Protein AF-A0A7S1LGF4-F1 (afdb_monomer_lite)

Secondary structure (DSSP, 8-state):
----------------------------HHHHHHHHHHTT--BHHHHHHHHHHHS--HHHHHHHHHHTTSTTTT-BSS-GGGG-TT------TTS-GGG----------------S-PPEEETTTTEEE---HHHHHHHHHHHHHHHHHHTTS-EE---TTTTTHHHHTT--TTSPPSEE-HHHHHHHHHHHHHTTS---SSSSTTS---HHHHHTSSEEEES-TTT--TTPEEEETTTT-EEEEEEETTEEEE-SSSSPEEEETTSS-EEEEEE---

Structure (mmCIF, N/CA/C/O backbone):
data_AF-A0A7S1LGF4-F1
#
_entry.id   AF-A0A7S1LGF4-F1
#
loop_
_atom_site.group_PDB
_atom_site.id
_atom_site.type_symbol
_atom_site.label_atom_id
_atom_site.label_alt_id
_atom_site.label_comp_id
_atom_site.label_asym_id
_atom_site.label_entity_id
_atom_site.label_seq_id
_atom_site.pdbx_PDB_ins_code
_atom_site.Cartn_x
_atom_site.Cartn_y
_atom_site.Cartn_z
_atom_site.occupancy
_atom_site.B_iso_or_equiv
_atom_site.auth_seq_id
_atom_site.auth_comp_id
_atom_site.auth_asym_id
_atom_site.auth_atom_id
_atom_site.pdbx_PDB_model_num
ATOM 1 N N . MET A 1 1 ? 39.450 -37.416 42.857 1.00 42.00 1 MET A N 1
ATOM 2 C CA . MET A 1 1 ? 38.914 -36.689 41.687 1.00 42.00 1 MET A CA 1
ATOM 3 C C . MET A 1 1 ? 37.408 -36.912 41.661 1.00 42.00 1 MET A C 1
ATOM 5 O O . MET A 1 1 ? 36.982 -38.020 41.374 1.00 42.00 1 MET A O 1
ATOM 9 N N . ARG A 1 2 ? 36.611 -35.934 42.107 1.00 37.88 2 ARG A N 1
ATOM 10 C CA . ARG A 1 2 ? 35.139 -36.010 42.102 1.00 37.88 2 ARG A CA 1
ATOM 11 C C . ARG A 1 2 ? 34.631 -35.082 41.002 1.00 37.88 2 ARG A C 1
ATOM 13 O O . ARG A 1 2 ? 34.958 -33.901 41.015 1.00 37.88 2 ARG A O 1
ATOM 20 N N . ALA A 1 3 ? 33.905 -35.648 40.044 1.00 38.62 3 ALA A N 1
ATOM 21 C CA . ALA A 1 3 ? 33.302 -34.929 38.933 1.00 38.62 3 ALA A CA 1
ATOM 22 C C . ALA A 1 3 ? 32.133 -34.071 39.436 1.00 38.62 3 ALA A C 1
ATOM 24 O O . ALA A 1 3 ? 31.231 -34.576 40.103 1.00 38.62 3 ALA A O 1
ATOM 25 N N . VAL A 1 4 ? 32.161 -32.779 39.118 1.00 41.72 4 VAL A N 1
ATOM 26 C CA . VAL A 1 4 ? 31.045 -31.853 39.325 1.00 41.72 4 VAL A CA 1
ATOM 27 C C . VAL A 1 4 ? 30.247 -31.842 38.022 1.00 41.72 4 VAL A C 1
ATOM 29 O O . VAL A 1 4 ? 30.741 -31.362 37.006 1.00 41.72 4 VAL A O 1
ATOM 32 N N . SER A 1 5 ? 29.046 -32.425 38.028 1.00 46.12 5 SER A N 1
ATOM 33 C CA . SER A 1 5 ? 28.098 -32.292 36.915 1.00 46.12 5 SER A CA 1
ATOM 34 C C . SER A 1 5 ? 27.413 -30.934 37.000 1.00 46.12 5 SER A C 1
ATOM 36 O O . SER A 1 5 ? 26.725 -30.640 37.977 1.00 46.12 5 SER A O 1
ATOM 38 N N . ALA A 1 6 ? 27.610 -30.114 35.972 1.00 43.69 6 ALA A N 1
ATOM 39 C CA . ALA A 1 6 ? 26.873 -28.881 35.760 1.00 43.69 6 ALA A CA 1
ATOM 40 C C . ALA A 1 6 ? 25.451 -29.218 35.287 1.00 43.69 6 ALA A C 1
ATOM 42 O O . ALA A 1 6 ? 25.259 -29.775 34.208 1.00 43.69 6 ALA A O 1
ATOM 43 N N . VAL A 1 7 ? 24.454 -28.885 36.105 1.00 38.56 7 VAL A N 1
ATOM 44 C CA . VAL A 1 7 ? 23.043 -28.914 35.711 1.00 38.56 7 VAL A CA 1
ATOM 45 C C . VAL A 1 7 ? 22.748 -27.602 34.988 1.00 38.56 7 VAL A C 1
ATOM 47 O O . VAL A 1 7 ? 22.691 -26.542 35.609 1.00 38.56 7 VAL A O 1
ATOM 50 N N . ALA A 1 8 ? 22.602 -27.665 33.666 1.00 41.03 8 ALA A N 1
ATOM 51 C CA . ALA A 1 8 ? 22.104 -26.557 32.863 1.00 41.03 8 ALA A CA 1
ATOM 52 C C . ALA A 1 8 ? 20.588 -26.426 33.079 1.00 41.03 8 ALA A C 1
ATOM 54 O O . ALA A 1 8 ? 19.816 -27.307 32.706 1.00 41.03 8 ALA A O 1
ATOM 55 N N . VAL A 1 9 ? 20.163 -25.328 33.703 1.00 37.84 9 VAL A N 1
ATOM 56 C CA . VAL A 1 9 ? 18.748 -24.965 33.835 1.00 37.84 9 VAL A CA 1
ATOM 57 C C . VAL A 1 9 ? 18.301 -24.348 32.511 1.00 37.84 9 VAL A C 1
ATOM 59 O O . VAL A 1 9 ? 18.555 -23.176 32.243 1.00 37.84 9 VAL A O 1
ATOM 62 N N . ALA A 1 10 ? 17.662 -25.148 31.660 1.00 34.66 10 ALA A N 1
ATOM 63 C CA . ALA A 1 10 ? 16.948 -24.648 30.494 1.00 34.66 10 ALA A CA 1
ATOM 64 C C . ALA A 1 10 ? 15.623 -24.025 30.959 1.00 34.66 10 ALA A C 1
ATOM 66 O O . ALA A 1 10 ? 14.703 -24.729 31.374 1.00 34.66 10 ALA A O 1
ATOM 67 N N . VAL A 1 11 ? 15.527 -22.695 30.906 1.00 34.56 11 VAL A N 1
ATOM 68 C CA . VAL A 1 11 ? 14.260 -21.979 31.085 1.00 34.56 11 VAL A CA 1
ATOM 69 C C . VAL A 1 11 ? 13.472 -22.113 29.784 1.00 34.56 11 VAL A C 1
ATOM 71 O O . VAL A 1 11 ? 13.623 -21.316 28.861 1.00 34.56 11 VAL A O 1
ATOM 74 N N . ALA A 1 12 ? 12.656 -23.159 29.689 1.00 35.56 12 ALA A N 1
ATOM 75 C CA . ALA A 1 12 ? 11.641 -23.269 28.654 1.00 35.56 12 ALA A CA 1
ATOM 76 C C . ALA A 1 12 ? 10.479 -22.335 29.020 1.00 35.56 12 ALA A C 1
ATOM 78 O O . ALA A 1 12 ? 9.659 -22.652 29.881 1.00 35.56 12 ALA A O 1
ATOM 79 N N . VAL A 1 13 ? 10.415 -21.165 28.381 1.00 34.91 13 VAL A N 1
ATOM 80 C CA . VAL A 1 13 ? 9.214 -20.323 28.404 1.00 34.91 13 VAL A CA 1
ATOM 81 C C . VAL A 1 13 ? 8.186 -20.983 27.484 1.00 34.91 13 VAL A C 1
ATOM 83 O O . VAL A 1 13 ? 8.131 -20.710 26.289 1.00 34.91 13 VAL A O 1
ATOM 86 N N . LEU A 1 14 ? 7.398 -21.907 28.037 1.00 31.88 14 LEU A N 1
ATOM 87 C CA . LEU A 1 14 ? 6.167 -22.370 27.403 1.00 31.88 14 LEU A CA 1
ATOM 88 C C . LEU A 1 14 ? 5.132 -21.246 27.510 1.00 31.88 14 LEU A C 1
ATOM 90 O O . LEU A 1 14 ? 4.493 -21.076 28.548 1.00 31.88 14 LEU A O 1
ATOM 94 N N . VAL A 1 15 ? 4.956 -20.477 26.436 1.00 39.81 15 VAL A N 1
ATOM 95 C CA . VAL A 1 15 ? 3.737 -19.682 26.261 1.00 39.81 15 VAL A CA 1
ATOM 96 C C . 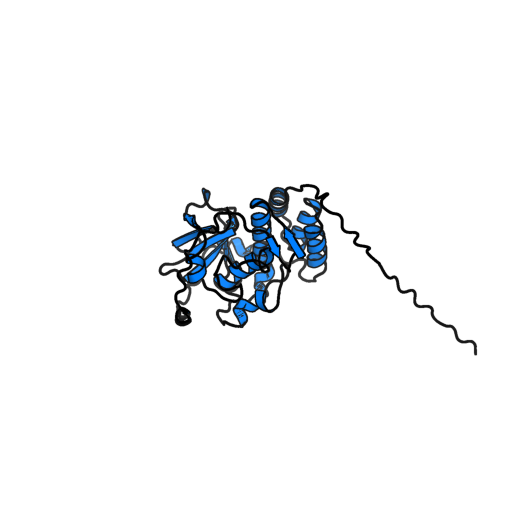VAL A 1 15 ? 2.660 -20.642 25.769 1.00 39.81 15 VAL A C 1
ATOM 98 O O . VAL A 1 15 ? 2.631 -21.031 24.604 1.00 39.81 15 VAL A O 1
ATOM 101 N N . ALA A 1 16 ? 1.807 -21.088 26.687 1.00 33.34 16 ALA A N 1
ATOM 102 C CA . ALA A 1 16 ? 0.607 -21.831 26.346 1.00 33.34 16 ALA A CA 1
ATOM 103 C C . ALA A 1 16 ? -0.398 -20.868 25.692 1.00 33.34 16 ALA A C 1
ATOM 105 O O . ALA A 1 16 ? -1.097 -20.131 26.384 1.00 33.34 16 ALA A O 1
ATOM 106 N N . PHE A 1 17 ? -0.467 -20.865 24.360 1.00 35.53 17 PHE A N 1
ATOM 107 C CA . PHE A 1 17 ? -1.545 -20.204 23.626 1.00 35.53 17 PHE A CA 1
ATOM 108 C C . PHE A 1 17 ? -2.772 -21.115 23.629 1.00 35.53 17 PHE A C 1
ATOM 110 O O . PHE A 1 17 ? -2.971 -21.949 22.748 1.00 35.53 17 PHE A O 1
ATOM 117 N N . ALA A 1 18 ? -3.585 -20.981 24.674 1.00 37.19 18 ALA A N 1
ATOM 118 C CA . ALA A 1 18 ? -4.962 -21.437 24.628 1.00 37.19 18 ALA A CA 1
ATOM 119 C C . ALA A 1 18 ? -5.729 -20.513 23.672 1.00 37.19 18 ALA A C 1
ATOM 121 O O . ALA A 1 18 ? -5.716 -19.295 23.851 1.00 37.19 18 ALA A O 1
ATOM 122 N N . GLY A 1 19 ? -6.370 -21.095 22.657 1.00 39.72 19 GLY A N 1
ATOM 123 C CA . GLY A 1 19 ? -7.231 -20.377 21.724 1.00 39.72 19 GLY A CA 1
ATOM 124 C C . GLY A 1 19 ? -8.325 -19.617 22.468 1.00 39.72 19 GLY A C 1
ATOM 125 O O . GLY A 1 19 ? -9.278 -20.213 22.966 1.00 39.72 19 GLY A O 1
ATOM 126 N N . ALA A 1 20 ? -8.174 -18.298 22.543 1.00 38.31 20 ALA A N 1
ATOM 127 C CA . ALA A 1 20 ? -9.221 -17.390 22.965 1.00 38.31 20 ALA A CA 1
ATOM 128 C C . ALA A 1 20 ? -9.941 -16.908 21.705 1.00 38.31 20 ALA A C 1
ATOM 130 O O . ALA A 1 20 ? -9.467 -16.025 20.995 1.00 38.31 20 ALA A O 1
ATOM 131 N N . ALA A 1 21 ? -11.085 -17.523 21.419 1.00 39.12 21 ALA A N 1
ATOM 132 C CA . ALA A 1 21 ? -12.065 -16.924 20.535 1.00 39.12 21 ALA A CA 1
ATOM 133 C C . ALA A 1 21 ? -12.550 -15.603 21.162 1.00 39.12 21 ALA A C 1
ATOM 135 O O . ALA A 1 21 ? -13.111 -15.599 22.256 1.00 39.12 21 ALA A O 1
ATOM 136 N N . ASP A 1 22 ? -12.273 -14.503 20.463 1.00 43.03 22 ASP A N 1
ATOM 137 C CA . ASP A 1 22 ? -13.054 -13.263 20.401 1.00 43.03 22 ASP A CA 1
ATOM 138 C C . ASP A 1 22 ? -13.613 -12.679 21.709 1.00 43.03 22 ASP A C 1
ATOM 140 O O . ASP A 1 22 ? -14.807 -12.440 21.873 1.00 43.03 22 ASP A O 1
ATOM 144 N N . ALA A 1 23 ? -12.704 -12.289 22.597 1.00 41.34 23 ALA A N 1
ATOM 145 C CA . ALA A 1 23 ? -12.874 -11.036 23.327 1.00 41.34 23 ALA A CA 1
ATOM 146 C C . ALA A 1 23 ? -11.878 -10.018 22.761 1.00 41.34 23 ALA A C 1
ATOM 148 O O . ALA A 1 23 ? -11.010 -9.509 23.472 1.00 41.34 23 ALA A O 1
ATOM 149 N N . THR A 1 24 ? -11.953 -9.762 21.450 1.00 51.16 24 THR A N 1
ATOM 150 C CA . THR A 1 24 ? -11.295 -8.593 20.879 1.00 51.16 24 THR A CA 1
ATOM 151 C C . THR A 1 24 ? -11.932 -7.381 21.546 1.00 51.16 24 THR A C 1
ATOM 153 O O . THR A 1 24 ? -13.076 -7.017 21.281 1.00 51.16 24 THR A O 1
ATOM 156 N N . ALA A 1 25 ? -11.206 -6.761 22.478 1.00 47.91 25 ALA A N 1
ATOM 157 C CA . ALA A 1 25 ? -11.447 -5.366 22.785 1.00 47.91 25 ALA A CA 1
ATOM 158 C C . ALA A 1 25 ? -11.511 -4.668 21.425 1.00 47.91 25 ALA A C 1
ATOM 160 O O . ALA A 1 25 ? -10.541 -4.719 20.667 1.00 47.91 25 ALA A O 1
ATOM 161 N N . THR A 1 26 ? -12.685 -4.136 21.087 1.00 64.81 26 THR A N 1
ATOM 162 C CA . THR A 1 26 ? -12.975 -3.444 19.832 1.00 64.81 26 THR A CA 1
ATOM 163 C C . THR A 1 26 ? -12.203 -2.136 19.836 1.00 64.81 26 THR A C 1
ATOM 165 O O . THR A 1 26 ? -12.772 -1.058 20.001 1.00 64.81 26 THR A O 1
ATOM 168 N N . CYS A 1 27 ? -10.879 -2.217 19.786 1.00 79.00 27 CYS A N 1
ATOM 169 C CA . CYS A 1 27 ? -10.089 -1.037 19.585 1.00 79.00 27 CYS A CA 1
ATOM 170 C C . CYS A 1 27 ? -10.373 -0.560 18.169 1.00 79.00 27 CYS A C 1
ATOM 172 O O . CYS A 1 27 ? -10.331 -1.321 17.201 1.00 79.00 27 CYS A O 1
ATOM 174 N N . ASP A 1 28 ? -10.743 0.707 18.086 1.00 84.19 28 ASP A N 1
ATOM 175 C CA . ASP A 1 28 ? -10.885 1.407 16.828 1.00 84.19 28 ASP A CA 1
ATOM 176 C C . ASP A 1 28 ? -9.474 1.584 16.255 1.00 84.19 28 ASP A C 1
ATOM 178 O O . ASP A 1 28 ? -8.725 2.490 16.635 1.00 84.19 28 ASP A O 1
ATOM 182 N N . PHE A 1 29 ? -9.064 0.629 15.417 1.00 80.12 29 PHE A N 1
ATOM 183 C CA . PHE A 1 29 ? -7.719 0.594 14.857 1.00 80.12 29 PHE A CA 1
ATOM 184 C C . PHE A 1 29 ? -7.463 1.817 13.970 1.00 80.12 29 PHE A C 1
ATOM 186 O O . PHE A 1 29 ? -6.361 2.364 13.979 1.00 80.12 29 PHE A O 1
ATOM 193 N N . THR A 1 30 ? -8.493 2.312 13.284 1.00 74.56 30 THR A N 1
ATOM 194 C CA . THR A 1 30 ? -8.437 3.549 12.501 1.00 74.56 30 THR A CA 1
ATOM 195 C C . THR A 1 30 ? -8.142 4.754 13.392 1.00 74.56 30 THR A C 1
ATOM 197 O O . THR A 1 30 ? -7.201 5.505 13.115 1.00 74.56 30 THR A O 1
ATOM 200 N N . ALA A 1 31 ? -8.860 4.909 14.510 1.00 79.38 31 ALA A N 1
ATOM 201 C CA . ALA A 1 31 ? -8.578 5.965 15.481 1.00 79.38 31 ALA A CA 1
ATOM 202 C C . ALA A 1 31 ? -7.168 5.837 16.083 1.00 79.38 31 ALA A C 1
ATOM 204 O O . ALA A 1 31 ? -6.471 6.842 16.256 1.00 79.38 31 ALA A O 1
ATOM 205 N N . ALA A 1 32 ? -6.713 4.610 16.359 1.00 84.69 32 ALA A N 1
ATOM 206 C CA . ALA A 1 32 ? -5.363 4.349 16.847 1.00 84.69 32 ALA A CA 1
ATOM 207 C C . ALA A 1 32 ? -4.290 4.767 15.828 1.00 84.69 32 ALA A C 1
ATOM 209 O O . ALA A 1 32 ? -3.357 5.481 16.195 1.00 84.69 32 ALA A O 1
ATOM 210 N N . VAL A 1 33 ? -4.433 4.398 14.550 1.00 79.31 33 VAL A N 1
ATOM 211 C CA . VAL A 1 33 ? -3.515 4.813 13.476 1.00 79.31 33 VAL A CA 1
ATOM 212 C C . VAL A 1 33 ? -3.463 6.332 13.351 1.00 79.31 33 VAL A C 1
ATOM 214 O O . VAL A 1 33 ? -2.362 6.884 13.367 1.00 79.31 33 VAL A O 1
ATOM 217 N N . GLY A 1 34 ? -4.610 7.018 13.319 1.00 76.69 34 GLY A N 1
ATOM 218 C CA . GLY A 1 34 ? -4.657 8.483 13.228 1.00 76.69 34 GLY A CA 1
ATOM 219 C C . GLY A 1 34 ? -3.993 9.180 14.423 1.00 76.69 34 GLY A C 1
ATOM 220 O O . GLY A 1 34 ? -3.207 10.123 14.267 1.00 76.69 34 GLY A O 1
ATOM 221 N N . LYS A 1 35 ? -4.223 8.674 15.639 1.00 82.31 35 LYS A N 1
ATOM 222 C CA . LYS A 1 35 ? -3.562 9.179 16.850 1.00 82.31 35 LYS A CA 1
ATOM 223 C C . LYS A 1 35 ? -2.054 8.926 16.831 1.00 82.31 35 LYS A C 1
ATOM 225 O O . LYS A 1 35 ? -1.277 9.772 17.269 1.00 82.31 35 LYS A O 1
ATOM 230 N N . CYS A 1 36 ? -1.620 7.783 16.310 1.00 83.88 36 CYS A N 1
ATOM 231 C CA . CYS A 1 36 ? -0.206 7.436 16.253 1.00 83.88 36 CYS A CA 1
ATOM 232 C C . CYS A 1 36 ? 0.550 8.220 15.183 1.00 83.88 36 CYS A C 1
ATOM 234 O O . CYS A 1 36 ? 1.623 8.747 15.487 1.00 83.88 36 CYS A O 1
ATOM 236 N N . ALA A 1 37 ? -0.055 8.412 14.011 1.00 76.12 37 ALA A N 1
ATOM 237 C CA . ALA A 1 37 ? 0.479 9.259 12.951 1.00 76.12 37 ALA A CA 1
ATOM 238 C C . ALA A 1 37 ? 0.660 10.718 13.415 1.00 76.12 37 ALA A C 1
ATOM 240 O O . ALA A 1 37 ? 1.701 11.322 13.164 1.00 76.12 37 ALA A O 1
ATOM 241 N N . SER A 1 38 ? -0.300 11.262 14.175 1.00 74.44 38 SER A N 1
ATOM 242 C CA . SER A 1 38 ? -0.230 12.635 14.709 1.00 74.44 38 SER A CA 1
ATOM 243 C C . SER A 1 3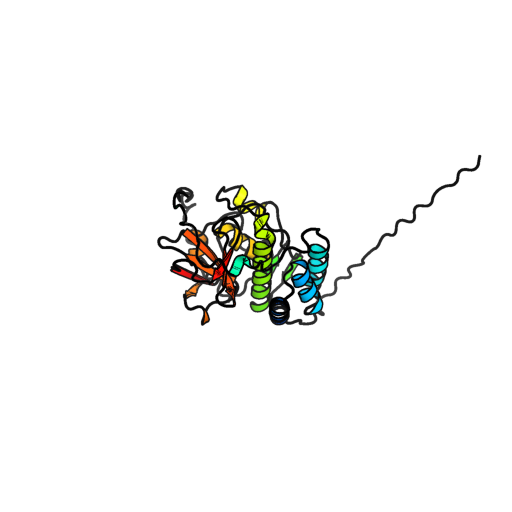8 ? 0.679 12.802 15.935 1.00 74.44 38 SER A C 1
ATOM 245 O O . SER A 1 38 ? 1.056 13.922 16.274 1.00 74.44 38 SER A O 1
ATOM 247 N N . SER A 1 39 ? 1.092 11.713 16.596 1.00 73.31 39 SER A N 1
ATOM 248 C CA . SER A 1 39 ? 1.870 11.764 17.846 1.00 73.31 39 SER A CA 1
ATOM 249 C C . SER A 1 39 ? 3.327 12.235 17.699 1.00 73.31 39 SER A C 1
ATOM 251 O O . SER A 1 39 ? 4.060 12.272 18.689 1.00 73.31 39 SER A O 1
ATOM 253 N N . GLY A 1 40 ? 3.786 12.538 16.480 1.00 63.62 40 GLY A N 1
ATOM 254 C CA . GLY A 1 40 ? 5.177 12.915 16.206 1.00 63.62 40 GLY A CA 1
ATOM 255 C C . GLY A 1 40 ? 6.184 11.776 16.415 1.00 63.62 40 GLY A C 1
ATOM 256 O O . GLY A 1 40 ? 7.392 11.997 16.342 1.00 63.62 40 GLY A O 1
ATOM 257 N N . ARG A 1 41 ? 5.720 10.541 16.662 1.00 63.66 41 ARG A N 1
ATOM 258 C CA . ARG A 1 41 ? 6.566 9.343 16.745 1.00 63.66 41 ARG A CA 1
ATOM 259 C C . ARG A 1 41 ? 6.954 8.883 15.352 1.00 63.66 41 ARG A C 1
ATOM 261 O O . ARG A 1 41 ? 6.443 7.899 14.834 1.00 63.66 41 ARG A O 1
ATOM 268 N N . GLN A 1 42 ? 7.892 9.602 14.761 1.00 67.62 42 GLN A N 1
ATOM 269 C CA . GLN A 1 42 ? 8.336 9.369 13.400 1.00 67.62 42 GLN A CA 1
ATOM 270 C C . GLN A 1 42 ? 9.312 8.193 13.297 1.00 67.62 42 GLN A C 1
ATOM 272 O O . GLN A 1 42 ? 10.273 8.316 12.575 1.00 67.62 42 GLN A O 1
ATOM 277 N N . THR A 1 43 ? 9.167 7.072 14.000 1.00 78.94 43 THR A N 1
ATOM 278 C CA . THR A 1 43 ? 9.992 5.881 13.698 1.00 78.94 43 THR A CA 1
ATOM 279 C C . THR A 1 43 ? 9.104 4.668 13.561 1.00 78.94 43 THR A C 1
ATOM 281 O O . THR A 1 43 ? 8.050 4.605 14.192 1.00 78.94 43 THR A O 1
ATOM 284 N N . ARG A 1 44 ? 9.526 3.682 12.768 1.00 77.88 44 ARG A N 1
ATOM 285 C CA . ARG A 1 44 ? 8.759 2.441 12.563 1.00 77.88 44 ARG A CA 1
ATOM 286 C C . ARG A 1 44 ? 8.383 1.783 13.889 1.00 77.88 44 ARG A C 1
ATOM 288 O O . ARG A 1 44 ? 7.224 1.472 14.145 1.00 77.88 44 ARG A O 1
ATOM 295 N N . CYS A 1 45 ? 9.362 1.664 14.784 1.00 84.94 45 CYS A N 1
ATOM 296 C CA . CYS A 1 45 ? 9.141 1.158 16.133 1.00 84.94 45 CYS A CA 1
ATOM 297 C C . CYS A 1 45 ? 8.234 2.091 16.958 1.00 84.94 45 CYS A C 1
ATOM 299 O O . CYS A 1 45 ? 7.383 1.620 17.709 1.00 84.94 45 CYS A O 1
ATOM 301 N N . GLY A 1 46 ? 8.368 3.412 16.810 1.00 84.81 46 GLY A N 1
ATOM 302 C CA . GLY A 1 46 ? 7.499 4.400 17.448 1.00 84.81 46 GLY A CA 1
ATOM 303 C C . GLY A 1 46 ? 6.024 4.258 17.056 1.00 84.81 46 GLY A C 1
ATOM 304 O O . GLY A 1 46 ? 5.174 4.260 17.952 1.00 84.81 46 GLY A O 1
ATOM 305 N N . GLN A 1 47 ? 5.742 4.074 15.761 1.00 84.88 47 GLN A N 1
ATOM 306 C CA . GLN A 1 47 ? 4.400 3.838 15.219 1.00 84.88 47 GLN A CA 1
ATOM 307 C C . GLN A 1 47 ? 3.821 2.542 15.770 1.00 84.88 47 GLN A C 1
ATOM 309 O O . GLN A 1 47 ? 2.785 2.573 16.427 1.00 84.88 47 GLN A O 1
ATOM 314 N N . TRP A 1 48 ? 4.513 1.414 15.603 1.00 87.00 48 TRP A N 1
ATOM 315 C CA . TRP A 1 48 ? 3.992 0.124 16.054 1.00 87.00 48 TRP A CA 1
ATOM 316 C C . TRP A 1 48 ? 3.863 0.032 17.583 1.00 87.00 48 TRP A C 1
ATOM 318 O O . TRP A 1 48 ? 2.872 -0.500 18.073 1.00 87.00 48 TRP A O 1
ATOM 328 N N . ARG A 1 49 ? 4.762 0.645 18.372 1.00 89.50 49 ARG A N 1
ATOM 329 C CA . ARG A 1 49 ? 4.567 0.779 19.835 1.00 89.50 49 ARG A CA 1
ATOM 330 C C . ARG A 1 49 ? 3.381 1.652 20.196 1.00 89.50 49 ARG A C 1
ATOM 332 O O . ARG A 1 49 ? 2.754 1.419 21.225 1.00 89.50 49 ARG A O 1
ATOM 339 N N . CYS A 1 50 ? 3.128 2.701 19.421 1.00 89.25 50 CYS A N 1
ATOM 340 C CA . CYS A 1 50 ? 1.944 3.514 19.624 1.00 89.25 50 CYS A CA 1
ATOM 341 C C . CYS A 1 50 ? 0.684 2.698 19.313 1.00 89.25 50 CYS A C 1
ATOM 343 O O . CYS A 1 50 ? -0.197 2.637 20.162 1.00 89.25 50 CYS A O 1
ATOM 345 N N . LEU A 1 51 ? 0.643 1.978 18.189 1.00 87.62 51 LEU A N 1
ATOM 346 C CA . LEU A 1 51 ? -0.480 1.109 17.830 1.00 87.62 51 LEU A CA 1
ATOM 347 C C . LEU A 1 51 ? -0.724 0.023 18.877 1.00 87.62 51 LEU A C 1
ATOM 349 O O . LEU A 1 51 ? -1.853 -0.150 19.311 1.00 87.62 51 LEU A O 1
ATOM 353 N N . ALA A 1 52 ? 0.325 -0.646 19.357 1.00 90.00 52 ALA A N 1
ATOM 354 C CA . ALA A 1 52 ? 0.212 -1.623 20.439 1.00 90.00 52 ALA A CA 1
ATOM 355 C C . ALA A 1 52 ? -0.291 -1.010 21.755 1.00 90.00 52 ALA A C 1
ATOM 357 O O . ALA A 1 52 ? -0.880 -1.714 22.566 1.00 90.00 52 ALA A O 1
ATOM 358 N N . LYS A 1 53 ? -0.064 0.289 21.987 1.00 91.62 53 LYS A N 1
ATOM 359 C CA . LYS A 1 53 ? -0.573 1.003 23.165 1.00 91.62 53 LYS A CA 1
ATOM 360 C C . LYS A 1 53 ? -2.035 1.424 22.994 1.00 91.62 53 LYS A C 1
ATOM 362 O O . LYS A 1 53 ? -2.807 1.297 23.936 1.00 91.62 53 LYS A O 1
ATOM 367 N N . GLU A 1 54 ? -2.388 1.974 21.837 1.00 90.94 54 GLU A N 1
ATOM 368 C CA . GLU A 1 54 ? -3.718 2.536 21.561 1.00 90.94 54 GLU A CA 1
ATOM 369 C C . GLU A 1 54 ? -4.741 1.456 21.169 1.00 90.94 54 GLU A C 1
ATOM 371 O O . GLU A 1 54 ? -5.929 1.597 21.437 1.00 90.94 54 GLU A O 1
ATOM 376 N N . CYS A 1 55 ? -4.282 0.356 20.573 1.00 88.81 55 CYS A N 1
ATOM 377 C CA . CYS A 1 55 ? -5.097 -0.772 20.131 1.00 88.81 55 CYS A CA 1
ATOM 378 C C . CYS A 1 55 ? -4.333 -2.080 20.393 1.00 88.81 55 CYS A C 1
ATOM 380 O O . CYS A 1 55 ? -3.731 -2.619 19.464 1.00 88.81 55 CYS A O 1
ATOM 382 N N . PRO A 1 56 ? -4.285 -2.575 21.649 1.00 88.44 56 PRO A N 1
ATOM 383 C CA . PRO A 1 56 ? -3.480 -3.728 22.071 1.00 88.44 56 PRO A CA 1
ATOM 384 C C . PRO A 1 56 ? -4.093 -5.060 21.611 1.00 88.44 56 PRO A C 1
ATOM 386 O O . PRO A 1 56 ? -4.594 -5.852 22.405 1.00 88.44 56 PRO A O 1
ATOM 389 N N . THR A 1 57 ? -4.061 -5.310 20.307 1.00 84.56 57 THR A N 1
ATOM 390 C CA . THR A 1 57 ? -4.398 -6.610 19.717 1.00 84.56 57 THR A CA 1
ATOM 391 C C . THR A 1 57 ? -3.166 -7.505 19.679 1.00 84.56 57 THR A C 1
ATOM 393 O O . THR A 1 57 ? -2.032 -7.025 19.750 1.00 84.56 57 THR A O 1
ATOM 396 N N . GLU A 1 58 ? -3.366 -8.811 19.515 1.00 84.06 58 GLU A N 1
ATOM 397 C CA . GLU A 1 58 ? -2.260 -9.744 19.284 1.00 84.06 58 GLU A CA 1
ATOM 398 C C . GLU A 1 58 ? -1.385 -9.302 18.099 1.00 84.06 58 GLU A C 1
ATOM 400 O O . GLU A 1 58 ? -0.160 -9.283 18.207 1.00 84.06 58 GLU A O 1
ATOM 405 N N . ILE A 1 59 ? -2.014 -8.840 17.012 1.00 83.00 59 ILE A N 1
ATOM 406 C CA . ILE A 1 59 ? -1.331 -8.372 15.801 1.00 83.00 59 ILE A CA 1
ATOM 407 C C . ILE A 1 59 ? -0.449 -7.159 16.106 1.00 83.00 59 ILE A C 1
ATOM 409 O O . ILE A 1 59 ? 0.748 -7.174 15.820 1.00 83.00 59 ILE A O 1
ATOM 413 N N . THR A 1 60 ? -1.009 -6.106 16.704 1.00 85.00 60 THR A N 1
ATOM 414 C CA . THR A 1 60 ? -0.261 -4.864 16.962 1.00 85.00 60 THR A CA 1
ATOM 415 C C . THR A 1 60 ? 0.838 -5.064 17.996 1.00 85.00 60 THR A C 1
ATOM 417 O O . THR A 1 60 ? 1.929 -4.522 17.823 1.00 85.00 60 THR A O 1
ATOM 420 N N . MET A 1 61 ? 0.596 -5.863 19.040 1.00 86.25 61 MET A N 1
ATOM 421 C CA . MET A 1 61 ? 1.609 -6.195 20.041 1.00 86.25 61 MET A CA 1
ATOM 422 C C . MET A 1 61 ? 2.745 -7.025 19.439 1.00 86.25 61 MET A C 1
ATOM 424 O O . MET A 1 61 ? 3.911 -6.677 19.631 1.00 86.25 61 MET A O 1
ATOM 428 N N . SER A 1 62 ? 2.422 -8.074 18.677 1.00 85.50 62 SER A N 1
ATOM 429 C CA . SER A 1 62 ? 3.413 -8.928 18.013 1.00 85.50 62 SER A CA 1
ATOM 430 C C . SER A 1 62 ? 4.275 -8.120 17.041 1.00 85.50 62 SER A C 1
ATOM 432 O O . SER A 1 62 ? 5.504 -8.138 17.132 1.00 85.50 62 SER A O 1
ATOM 434 N N . LYS A 1 63 ? 3.646 -7.290 16.199 1.00 84.62 63 LYS A N 1
ATOM 435 C CA . LYS A 1 63 ? 4.358 -6.406 15.267 1.00 84.62 63 LYS A CA 1
ATOM 436 C C . LYS A 1 63 ? 5.198 -5.361 15.987 1.00 84.62 63 LYS A C 1
ATOM 438 O O . LYS A 1 63 ? 6.334 -5.124 15.594 1.00 84.62 63 LYS A O 1
ATOM 443 N N . ALA A 1 64 ? 4.713 -4.775 17.080 1.00 87.12 64 ALA A N 1
ATOM 444 C CA . ALA A 1 64 ? 5.527 -3.868 17.883 1.00 87.12 64 ALA A CA 1
ATOM 445 C C . ALA A 1 64 ? 6.774 -4.556 18.446 1.00 87.12 64 ALA A C 1
ATOM 447 O O . ALA A 1 64 ? 7.846 -3.957 18.416 1.00 87.12 64 ALA A O 1
ATOM 448 N N . ILE A 1 65 ? 6.664 -5.797 18.926 1.00 86.12 65 ILE A N 1
ATOM 449 C CA . ILE A 1 65 ? 7.813 -6.577 19.403 1.00 86.12 65 ILE A CA 1
ATOM 450 C C . ILE A 1 65 ? 8.784 -6.853 18.249 1.00 86.12 65 ILE A C 1
ATOM 452 O O . ILE A 1 65 ? 9.971 -6.567 18.393 1.00 86.12 65 ILE A O 1
ATOM 456 N N . GLU A 1 66 ? 8.286 -7.339 17.109 1.00 84.81 66 GLU A N 1
ATOM 457 C CA . GLU A 1 66 ? 9.077 -7.646 15.910 1.00 84.81 66 GLU A CA 1
ATOM 458 C C . GLU A 1 66 ? 9.851 -6.410 15.413 1.00 84.81 66 GLU A C 1
ATOM 460 O O . GLU A 1 66 ? 11.085 -6.402 15.367 1.00 84.81 66 GLU A O 1
ATOM 465 N N . VAL A 1 67 ? 9.134 -5.318 15.129 1.00 82.19 67 VAL A N 1
ATOM 466 C CA . VAL A 1 67 ? 9.699 -4.060 14.618 1.00 82.19 67 VAL A CA 1
ATOM 467 C C . VAL A 1 67 ? 10.695 -3.475 15.611 1.00 82.19 67 VAL A C 1
ATOM 469 O O . VAL A 1 67 ? 11.772 -3.009 15.236 1.00 82.19 67 VAL A O 1
ATOM 472 N N . CYS A 1 68 ? 10.363 -3.511 16.902 1.00 83.88 68 CYS A N 1
ATOM 473 C CA . CYS A 1 68 ? 11.220 -2.977 17.951 1.00 83.88 68 CYS A CA 1
ATOM 474 C C . CYS A 1 68 ? 12.297 -3.951 18.429 1.00 83.88 68 CYS A C 1
ATOM 476 O O . CYS A 1 68 ? 13.037 -3.610 19.354 1.00 83.88 68 CYS A O 1
ATOM 478 N N . ALA A 1 69 ? 12.449 -5.122 17.812 1.00 82.31 69 ALA A N 1
ATOM 479 C CA . ALA A 1 69 ? 13.582 -6.018 18.023 1.00 82.31 69 ALA A CA 1
ATOM 480 C C . ALA A 1 69 ? 14.719 -5.757 17.012 1.00 82.31 69 ALA A C 1
ATOM 482 O O . ALA A 1 69 ? 15.885 -5.876 17.395 1.00 82.31 69 ALA A O 1
ATOM 483 N N . SER A 1 70 ? 14.419 -5.247 15.809 1.00 72.62 70 SER A N 1
ATOM 484 C CA . SER A 1 70 ? 15.386 -5.022 14.712 1.00 72.62 70 SER A CA 1
ATOM 485 C C . SER A 1 70 ? 16.241 -3.734 14.810 1.00 72.62 70 SER A C 1
ATOM 487 O O . SER A 1 70 ? 15.708 -2.669 15.109 1.00 72.62 70 SER A O 1
ATOM 489 N N . PRO A 1 71 ? 17.559 -3.747 14.522 1.00 58.34 71 PRO A N 1
ATOM 490 C CA . PRO A 1 71 ? 18.432 -2.563 14.601 1.00 58.34 71 PRO A CA 1
ATOM 491 C C . PRO A 1 71 ? 18.016 -1.355 13.730 1.00 58.34 71 PRO A C 1
ATOM 493 O O . PRO A 1 71 ? 18.412 -0.238 14.053 1.00 58.34 71 PRO A O 1
ATOM 496 N N . ALA A 1 72 ? 17.146 -1.525 12.725 1.00 59.75 72 ALA A N 1
ATOM 497 C CA . ALA A 1 72 ? 16.554 -0.432 11.927 1.00 59.75 72 ALA A CA 1
ATOM 498 C C . ALA A 1 72 ? 15.501 0.431 12.684 1.00 59.75 72 ALA A C 1
ATOM 500 O O . ALA A 1 72 ? 14.868 1.322 12.123 1.00 59.75 72 ALA A O 1
ATOM 501 N N . LYS A 1 73 ? 15.321 0.187 13.989 1.00 60.22 73 LYS A N 1
ATOM 502 C CA . LYS A 1 73 ? 14.353 0.789 14.933 1.00 60.22 73 LYS A CA 1
ATOM 503 C C . LYS A 1 73 ? 14.181 2.316 14.912 1.00 60.22 73 LYS A C 1
ATOM 505 O O . LYS A 1 73 ? 13.122 2.797 15.325 1.00 60.22 73 LYS A O 1
ATOM 510 N N . ASN A 1 74 ? 15.212 3.060 14.513 1.00 62.72 74 ASN A N 1
ATOM 511 C CA . ASN A 1 74 ? 15.287 4.516 14.673 1.00 62.72 74 ASN A CA 1
ATOM 512 C C . ASN A 1 74 ? 15.227 5.290 13.351 1.00 62.72 74 ASN A C 1
ATOM 514 O O . ASN A 1 74 ? 15.395 6.508 13.372 1.00 62.72 74 ASN A O 1
ATOM 518 N N . GLU A 1 75 ? 15.002 4.621 12.218 1.00 63.44 75 GLU A N 1
ATOM 519 C CA . GLU A 1 75 ? 14.855 5.331 10.948 1.00 63.44 75 GLU A CA 1
ATOM 520 C C . GLU A 1 75 ? 13.588 6.209 10.971 1.00 63.44 75 GLU A C 1
ATOM 522 O O . GLU A 1 75 ? 12.516 5.727 11.369 1.00 63.44 75 GLU A O 1
ATOM 527 N N . PRO A 1 76 ? 13.696 7.496 10.581 1.00 60.78 76 PRO A N 1
ATOM 528 C CA . PRO A 1 76 ? 12.551 8.382 10.500 1.00 60.78 76 PRO A CA 1
ATOM 529 C C . PRO A 1 76 ? 11.488 7.861 9.513 1.00 60.78 76 PRO A C 1
ATOM 531 O O . PRO A 1 76 ? 11.793 7.650 8.341 1.00 60.78 76 PRO A O 1
ATOM 534 N N . LEU A 1 77 ? 10.234 7.715 9.958 1.00 57.03 77 LEU A N 1
ATOM 535 C CA . LEU A 1 77 ? 9.041 7.517 9.122 1.00 57.03 77 LEU A CA 1
ATOM 536 C C . LEU A 1 77 ? 8.833 8.696 8.180 1.00 57.03 77 LEU A C 1
ATOM 538 O O . LEU A 1 77 ? 8.329 8.502 7.089 1.00 57.03 77 LEU A O 1
ATOM 542 N N . TYR A 1 78 ? 9.190 9.904 8.620 1.00 54.66 78 TYR A N 1
ATOM 543 C CA . TYR A 1 78 ? 9.098 11.137 7.849 1.00 54.66 78 TYR A CA 1
ATOM 544 C C . TYR A 1 78 ? 10.439 11.854 7.948 1.00 54.66 78 TYR A C 1
ATOM 546 O O . TYR A 1 78 ? 10.632 12.703 8.814 1.00 54.66 78 TYR A O 1
ATOM 554 N N . PRO A 1 79 ? 11.414 11.503 7.111 1.00 49.22 79 PRO A N 1
ATOM 555 C CA . PRO A 1 79 ? 12.569 12.364 6.942 1.00 49.22 79 PRO A CA 1
ATOM 556 C C . PRO A 1 79 ? 12.082 13.728 6.451 1.00 49.22 79 PRO A C 1
ATOM 558 O O . PRO A 1 79 ? 11.054 13.830 5.778 1.00 49.22 79 PRO A O 1
ATOM 561 N N . ASN A 1 80 ? 12.840 14.775 6.758 1.00 46.34 80 ASN A N 1
ATOM 562 C CA . ASN A 1 80 ? 12.538 16.157 6.370 1.00 46.34 80 ASN A CA 1
ATOM 563 C C . ASN A 1 80 ? 12.494 16.385 4.835 1.00 46.34 80 ASN A C 1
ATOM 565 O O . ASN A 1 80 ? 12.272 17.503 4.376 1.00 46.34 80 ASN A O 1
ATOM 569 N N . ASP A 1 81 ? 12.668 15.328 4.043 1.00 46.00 81 ASP A N 1
ATOM 570 C CA . ASP A 1 81 ? 12.654 15.262 2.582 1.00 46.00 81 ASP A CA 1
ATOM 571 C C . ASP A 1 81 ? 11.286 15.627 1.969 1.00 46.00 81 ASP A C 1
ATOM 573 O O . ASP A 1 81 ? 11.205 15.880 0.768 1.00 46.00 81 ASP A O 1
ATOM 577 N N . VAL A 1 82 ? 10.222 15.745 2.783 1.00 45.19 82 VAL A N 1
ATOM 578 C CA . VAL A 1 82 ? 8.905 16.278 2.361 1.00 45.19 82 VAL A CA 1
ATOM 579 C C . VAL A 1 82 ? 9.027 17.694 1.764 1.00 45.19 82 VAL A C 1
ATOM 581 O O . VAL A 1 82 ? 8.141 18.140 1.047 1.00 45.19 82 VAL A O 1
ATOM 584 N N . ALA A 1 83 ? 10.140 18.398 2.007 1.00 38.12 83 ALA A N 1
ATOM 585 C CA . ALA A 1 83 ? 10.407 19.723 1.453 1.00 38.12 83 ALA A CA 1
ATOM 586 C C . ALA A 1 83 ? 10.992 19.735 0.022 1.00 38.12 83 ALA A C 1
ATOM 588 O O . ALA A 1 83 ? 11.139 20.813 -0.550 1.00 38.12 83 ALA A O 1
ATOM 589 N N . ALA A 1 84 ? 11.316 18.588 -0.588 1.00 39.88 84 ALA A N 1
ATOM 590 C CA . ALA A 1 84 ? 11.797 18.534 -1.974 1.00 39.88 84 ALA A CA 1
ATOM 591 C C . ALA A 1 84 ? 10.652 18.310 -2.986 1.00 39.88 84 ALA A C 1
ATOM 593 O O . ALA A 1 84 ? 10.784 17.551 -3.948 1.00 39.88 84 ALA A O 1
ATOM 594 N N . GLU A 1 85 ? 9.517 18.987 -2.785 1.00 42.72 85 GLU A N 1
ATOM 595 C CA . GLU A 1 85 ? 8.484 19.168 -3.810 1.00 42.72 85 GLU A CA 1
ATOM 596 C C . GLU A 1 85 ? 9.078 20.021 -4.949 1.00 42.72 85 GLU A C 1
ATOM 598 O O . GLU A 1 85 ? 9.063 21.247 -4.907 1.00 42.72 85 GLU A O 1
ATOM 603 N N . GLY A 1 86 ? 9.687 19.387 -5.957 1.00 37.12 86 GLY A N 1
ATOM 604 C CA . GLY A 1 86 ? 10.191 20.133 -7.118 1.00 37.12 86 GLY A CA 1
ATOM 605 C C . GLY A 1 86 ? 11.078 19.389 -8.110 1.00 37.12 86 GLY A C 1
ATOM 606 O O . GLY A 1 86 ? 11.358 19.931 -9.172 1.00 37.12 86 GLY A O 1
ATOM 607 N N . ASN A 1 87 ? 11.520 18.165 -7.814 1.00 38.66 87 ASN A N 1
ATOM 608 C CA . ASN A 1 87 ? 12.408 17.422 -8.712 1.00 38.66 87 ASN A CA 1
ATOM 609 C C . ASN A 1 87 ? 11.997 15.952 -8.835 1.00 38.66 87 ASN A C 1
ATOM 611 O O . ASN A 1 87 ? 12.823 15.053 -8.675 1.00 38.66 87 ASN A O 1
ATOM 615 N N . ALA A 1 88 ? 10.730 15.700 -9.184 1.00 44.50 88 ALA A N 1
ATOM 616 C CA . ALA A 1 88 ? 10.421 14.490 -9.938 1.00 44.50 88 ALA A CA 1
ATOM 617 C C . ALA A 1 88 ? 11.263 14.571 -11.221 1.00 44.50 88 ALA A C 1
ATOM 619 O O . ALA A 1 88 ? 10.917 15.281 -12.169 1.00 44.50 88 ALA A O 1
ATOM 620 N N . ARG A 1 89 ? 12.458 13.965 -11.194 1.00 41.53 89 ARG A N 1
ATOM 621 C CA . ARG A 1 89 ? 13.324 13.871 -12.367 1.00 41.53 89 ARG A CA 1
ATOM 622 C C . ARG A 1 89 ? 12.461 13.291 -13.474 1.00 41.53 89 ARG A C 1
ATOM 624 O O . ARG A 1 89 ? 11.710 12.352 -13.223 1.00 41.53 89 ARG A O 1
ATOM 631 N N . LYS A 1 90 ? 12.543 13.892 -14.664 1.00 39.09 90 LYS A N 1
ATOM 632 C CA . LYS A 1 90 ? 11.874 13.390 -15.864 1.00 39.09 90 LYS A CA 1
ATOM 633 C C . LYS A 1 90 ? 12.045 11.875 -15.896 1.00 39.09 90 LYS A C 1
ATOM 635 O O . LYS A 1 90 ? 13.177 11.396 -15.927 1.00 39.09 90 LYS A O 1
ATOM 640 N N . TYR A 1 91 ? 10.923 11.170 -15.818 1.00 41.78 91 TYR A N 1
ATOM 641 C CA . TYR A 1 91 ? 10.854 9.745 -16.073 1.00 41.78 91 TYR A CA 1
ATOM 642 C C . TYR A 1 91 ? 11.490 9.544 -17.452 1.00 41.78 91 TYR A C 1
ATOM 644 O O . TYR A 1 91 ? 10.986 10.088 -18.437 1.00 41.78 91 TYR A O 1
ATOM 652 N N . ASN A 1 92 ? 12.649 8.886 -17.521 1.00 38.75 92 ASN A N 1
ATOM 653 C CA . ASN A 1 92 ? 13.160 8.446 -18.812 1.00 38.75 92 ASN A CA 1
ATOM 654 C C . ASN A 1 92 ? 12.245 7.301 -19.229 1.00 38.75 92 ASN A C 1
ATOM 656 O O . ASN A 1 92 ? 12.320 6.206 -18.683 1.00 38.75 92 ASN A O 1
ATOM 660 N N . SER A 1 93 ? 11.356 7.601 -20.168 1.00 40.25 93 SER A N 1
ATOM 661 C CA . SER A 1 93 ? 10.387 6.713 -20.811 1.00 40.25 93 SER A CA 1
ATOM 662 C C . SER A 1 93 ? 11.031 5.606 -21.661 1.00 40.25 93 SER A C 1
ATOM 664 O O . SER A 1 93 ? 10.445 5.175 -22.645 1.00 40.25 93 SER A O 1
ATOM 666 N N . ASP A 1 94 ? 12.247 5.179 -21.320 1.00 37.50 94 ASP A N 1
ATOM 667 C CA . ASP A 1 94 ? 12.998 4.157 -22.054 1.00 37.50 94 ASP A CA 1
ATOM 668 C C . ASP A 1 94 ? 12.755 2.747 -21.478 1.00 37.50 94 ASP A C 1
ATOM 670 O O . ASP A 1 94 ? 13.323 1.769 -21.965 1.00 37.50 94 ASP A O 1
ATOM 674 N N . GLY A 1 95 ? 11.903 2.636 -20.449 1.00 41.31 95 GLY A N 1
ATOM 675 C CA . GLY A 1 95 ? 11.303 1.380 -20.003 1.00 41.31 95 GLY A CA 1
ATOM 676 C C . GLY A 1 95 ? 10.315 0.893 -21.057 1.00 41.31 95 GLY A C 1
ATOM 677 O O . GLY A 1 95 ? 9.157 1.292 -21.080 1.00 41.31 95 GLY A O 1
ATOM 678 N N . ASP A 1 96 ? 10.825 0.100 -21.988 1.00 37.72 96 ASP A N 1
ATOM 679 C CA . ASP A 1 96 ? 10.087 -0.531 -23.070 1.00 37.72 96 ASP A CA 1
ATOM 680 C C . ASP A 1 96 ? 8.914 -1.370 -22.515 1.00 37.72 96 ASP A C 1
ATOM 682 O O . ASP A 1 96 ? 9.106 -2.450 -21.952 1.00 37.72 96 ASP A O 1
ATOM 686 N N . ASP A 1 97 ? 7.681 -0.888 -22.707 1.00 45.44 97 ASP A N 1
ATOM 687 C C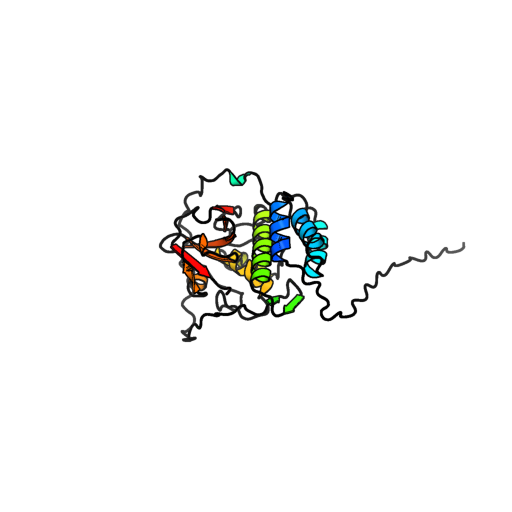A . ASP A 1 97 ? 6.413 -1.584 -22.413 1.00 45.44 97 ASP A CA 1
ATOM 688 C C . ASP A 1 97 ? 6.217 -2.878 -23.248 1.00 45.44 97 ASP A C 1
ATOM 690 O O . ASP A 1 97 ? 5.143 -3.490 -23.247 1.00 45.44 97 ASP A O 1
ATOM 694 N N . THR A 1 98 ? 7.239 -3.357 -23.967 1.00 39.59 98 THR A N 1
ATOM 695 C CA . THR A 1 98 ? 7.193 -4.598 -24.760 1.00 39.59 98 THR A CA 1
ATOM 696 C C . THR A 1 98 ? 7.058 -5.875 -23.927 1.00 39.59 98 THR A C 1
ATOM 698 O O . THR A 1 98 ? 6.866 -6.949 -24.498 1.00 39.59 98 THR A O 1
ATOM 701 N N . TYR A 1 99 ? 7.051 -5.794 -22.593 1.00 43.03 99 TYR A N 1
ATOM 702 C CA . TYR A 1 99 ? 6.722 -6.929 -21.720 1.00 43.03 99 TYR A CA 1
ATOM 703 C C . TYR A 1 99 ? 5.220 -7.113 -21.459 1.00 43.03 99 TYR A C 1
ATOM 705 O O . TYR A 1 99 ? 4.834 -7.873 -20.566 1.00 43.03 99 TYR A O 1
ATOM 713 N N . ALA A 1 100 ? 4.355 -6.513 -22.280 1.00 40.62 100 ALA A N 1
ATOM 714 C CA . ALA A 1 100 ? 3.009 -7.030 -22.478 1.00 40.62 100 ALA A CA 1
ATOM 715 C C . ALA A 1 100 ? 3.109 -8.487 -22.971 1.00 40.62 100 ALA A C 1
ATOM 717 O O . ALA A 1 100 ? 3.290 -8.756 -24.161 1.00 40.62 100 ALA A O 1
ATOM 718 N N . ARG A 1 101 ? 3.017 -9.460 -22.049 1.00 40.38 101 ARG A N 1
ATOM 719 C CA . ARG A 1 101 ? 2.815 -10.867 -22.425 1.00 40.38 101 ARG A CA 1
ATOM 720 C C . ARG A 1 101 ? 1.631 -10.902 -23.397 1.00 40.38 101 ARG A C 1
ATOM 722 O O . ARG A 1 101 ? 0.623 -10.246 -23.123 1.00 40.38 101 ARG A O 1
ATOM 729 N N . PRO A 1 102 ? 1.711 -11.652 -24.512 1.00 34.19 102 PRO A N 1
ATOM 730 C CA . PRO A 1 102 ? 0.545 -11.852 -25.354 1.00 34.19 102 PRO A CA 1
ATOM 731 C C . PRO A 1 102 ? -0.568 -12.392 -24.462 1.00 34.19 102 PRO A C 1
ATOM 733 O O . PRO A 1 102 ? -0.343 -13.355 -23.723 1.00 34.19 102 PRO A O 1
ATOM 736 N N . ALA A 1 103 ? -1.713 -11.706 -24.493 1.00 39.69 103 ALA A N 1
ATOM 737 C CA . ALA A 1 103 ? -2.896 -12.023 -23.712 1.00 39.69 103 ALA A CA 1
ATOM 738 C C . ALA A 1 103 ? -3.086 -13.541 -23.681 1.00 39.69 103 ALA A C 1
ATOM 740 O O . ALA A 1 103 ? -3.346 -14.165 -24.716 1.00 39.69 103 ALA A O 1
ATOM 741 N N . SER A 1 104 ? -2.894 -14.146 -22.506 1.00 37.78 104 SER A N 1
ATOM 742 C CA . SER A 1 104 ? -3.273 -15.540 -22.339 1.00 37.78 104 SER A CA 1
ATOM 743 C C . SER A 1 104 ? -4.773 -15.612 -22.623 1.00 37.78 104 SER A C 1
ATOM 745 O O . SER A 1 104 ? -5.533 -14.751 -22.180 1.00 37.78 104 SER A O 1
ATOM 747 N N . SER A 1 105 ? -5.138 -16.557 -23.489 1.00 36.38 105 SER A N 1
ATOM 748 C CA . SER A 1 105 ? -6.474 -16.840 -24.021 1.00 36.38 105 SER A CA 1
ATOM 749 C C . SER A 1 105 ? -7.627 -16.168 -23.273 1.00 36.38 105 SER A C 1
ATOM 751 O O . SER A 1 105 ? -7.851 -16.440 -22.096 1.00 36.38 105 SER A O 1
ATOM 753 N N . SER A 1 106 ? -8.390 -15.355 -24.006 1.00 36.56 106 SER A N 1
ATOM 754 C CA . SER A 1 106 ? -9.608 -14.668 -23.583 1.00 36.56 106 SER A CA 1
ATOM 755 C C . SER A 1 106 ? -10.628 -15.616 -22.945 1.00 36.56 106 SER A C 1
ATOM 757 O O . SER A 1 106 ? -11.560 -16.094 -23.595 1.00 36.56 106 SER A O 1
ATOM 759 N N . VAL A 1 107 ? -10.487 -15.850 -21.646 1.00 34.66 107 VAL A N 1
ATOM 760 C CA . VAL A 1 107 ? -11.619 -16.185 -20.796 1.00 34.66 107 VAL A CA 1
ATOM 761 C C . VAL A 1 107 ? -12.364 -14.870 -20.608 1.00 34.66 107 VAL A C 1
ATOM 763 O O . VAL A 1 107 ? -11.898 -13.975 -19.906 1.00 34.66 107 VAL A O 1
ATOM 766 N N . SER A 1 108 ? -13.518 -14.724 -21.262 1.00 35.59 108 SER A N 1
ATOM 767 C CA . SER A 1 108 ? -14.502 -13.703 -20.895 1.00 35.59 108 SER A CA 1
ATOM 768 C C . SER A 1 108 ? -15.044 -14.025 -19.504 1.00 35.59 108 SER A C 1
ATOM 770 O O . SER A 1 108 ? -16.179 -14.472 -19.343 1.00 35.59 108 SER A O 1
ATOM 772 N N . ILE A 1 109 ? -14.226 -13.799 -18.477 1.00 38.59 109 ILE A N 1
ATOM 773 C CA . ILE A 1 109 ? -14.734 -13.585 -17.136 1.00 38.59 109 ILE A CA 1
ATOM 774 C C . ILE A 1 109 ? -15.512 -12.283 -17.255 1.00 38.59 109 ILE A C 1
ATOM 776 O O . ILE A 1 109 ? -14.952 -11.240 -17.596 1.00 38.59 109 ILE A O 1
ATOM 780 N N . LYS A 1 110 ? -16.828 -12.343 -17.042 1.00 37.41 110 LYS A N 1
ATOM 781 C CA . LYS A 1 110 ? -17.599 -11.143 -16.726 1.00 37.41 110 LYS A CA 1
ATOM 782 C C . LYS A 1 110 ? -16.885 -10.499 -15.538 1.00 37.41 110 LYS A C 1
ATOM 784 O O . LYS A 1 110 ? -17.018 -11.004 -14.424 1.00 37.41 110 LYS A O 1
ATOM 789 N N . LYS A 1 111 ? -16.077 -9.464 -15.812 1.00 48.59 111 LYS A N 1
ATOM 790 C CA . LYS A 1 111 ? -15.326 -8.652 -14.847 1.00 48.59 111 LYS A CA 1
ATOM 791 C C . LYS A 1 111 ? -16.342 -7.997 -13.931 1.00 48.59 111 LYS A C 1
ATOM 793 O O . LYS A 1 111 ? -16.835 -6.902 -14.183 1.00 48.59 111 LYS A O 1
ATOM 798 N N . THR A 1 112 ? -16.766 -8.766 -12.943 1.00 43.53 112 THR A N 1
ATOM 799 C CA . THR A 1 112 ? -17.706 -8.315 -11.940 1.00 43.53 112 THR A CA 1
ATOM 800 C C . THR A 1 112 ? -16.848 -7.518 -10.973 1.00 43.53 112 THR A C 1
ATOM 802 O O . THR A 1 112 ? -15.869 -8.074 -10.471 1.00 43.53 112 THR A O 1
ATOM 805 N N . PRO A 1 113 ? -17.134 -6.225 -10.765 1.00 45.88 113 PRO A N 1
ATOM 806 C CA . PRO A 1 113 ? -16.436 -5.469 -9.744 1.00 45.88 113 PRO A CA 1
ATOM 807 C C . PRO A 1 113 ? -16.633 -6.232 -8.438 1.00 45.88 113 PRO A C 1
ATOM 809 O O . PRO A 1 113 ? -17.762 -6.603 -8.106 1.00 45.88 113 PRO A O 1
ATOM 812 N N . LEU A 1 114 ? -15.548 -6.518 -7.722 1.00 49.78 114 LEU A N 1
ATOM 813 C CA . LEU A 1 114 ? -15.647 -6.936 -6.330 1.00 49.78 114 LEU A CA 1
ATOM 814 C C . LEU A 1 114 ? -16.092 -5.708 -5.536 1.00 49.78 114 LEU A C 1
ATOM 816 O O . LEU A 1 114 ? -15.298 -4.999 -4.935 1.00 49.78 114 LEU A O 1
ATOM 820 N N . LEU A 1 115 ? -17.384 -5.417 -5.662 1.00 51.41 115 LEU A N 1
ATOM 821 C CA . LEU A 1 115 ? -18.104 -4.397 -4.926 1.00 51.41 115 LEU A CA 1
ATOM 822 C C . LEU A 1 115 ? -18.480 -5.059 -3.599 1.00 51.41 115 LEU A C 1
ATOM 824 O O . LEU A 1 115 ? -19.476 -5.777 -3.492 1.00 51.41 115 LEU A O 1
ATOM 828 N N . GLY A 1 116 ? -17.566 -4.956 -2.640 1.00 65.31 116 GLY A N 1
ATOM 829 C CA . GLY A 1 116 ? -17.640 -5.603 -1.337 1.00 65.31 116 GLY A CA 1
ATOM 830 C C . GLY A 1 116 ? -16.256 -5.769 -0.723 1.00 65.31 116 GLY A C 1
ATOM 831 O O . GLY A 1 116 ? -15.303 -6.125 -1.410 1.00 65.31 116 GLY A O 1
ATOM 832 N N . THR A 1 117 ? -16.139 -5.514 0.578 1.00 74.62 117 THR A N 1
ATOM 833 C CA . THR A 1 117 ? -14.890 -5.680 1.323 1.00 74.62 117 THR A CA 1
ATOM 834 C C . THR A 1 117 ? -14.465 -7.160 1.310 1.00 74.62 117 THR A C 1
ATOM 836 O O . THR A 1 117 ? -15.179 -7.989 1.887 1.00 74.62 117 THR A O 1
ATOM 839 N N . PRO A 1 118 ? -13.337 -7.538 0.671 1.00 80.81 118 PRO A N 1
ATOM 840 C CA . PRO A 1 118 ? -12.892 -8.925 0.660 1.00 80.81 118 PRO A CA 1
ATOM 841 C C . PRO A 1 118 ? -12.594 -9.402 2.079 1.00 80.81 118 PRO A C 1
ATOM 843 O O . PRO A 1 118 ? -12.115 -8.642 2.927 1.00 80.81 118 PRO A O 1
ATOM 846 N N . ARG A 1 119 ? -12.847 -10.685 2.335 1.00 89.25 119 ARG A N 1
ATOM 847 C CA . ARG A 1 119 ? -12.403 -11.323 3.571 1.00 89.25 119 ARG A CA 1
ATOM 848 C C . ARG A 1 119 ? -10.877 -11.237 3.647 1.00 89.25 119 ARG A C 1
ATOM 850 O O . ARG A 1 119 ? -10.195 -11.550 2.675 1.00 89.25 119 ARG A O 1
ATOM 857 N N . VAL A 1 120 ? -10.349 -10.814 4.793 1.00 92.38 120 VAL A N 1
ATOM 858 C CA . VAL A 1 120 ? -8.902 -10.763 5.022 1.00 92.38 120 VAL A CA 1
ATOM 859 C C . VAL A 1 120 ? -8.410 -12.196 5.188 1.00 92.38 120 VAL A C 1
ATOM 861 O O . VAL A 1 120 ? -8.845 -12.907 6.099 1.00 92.38 120 VAL A O 1
ATOM 864 N N . GLU A 1 121 ? -7.513 -12.608 4.298 1.00 94.25 121 GLU A N 1
ATOM 865 C CA . GLU A 1 121 ? -6.893 -13.930 4.262 1.00 94.25 121 GLU A CA 1
ATOM 866 C C . GLU A 1 121 ? -5.390 -13.748 4.067 1.00 94.25 121 GLU A C 1
ATOM 868 O O . GLU A 1 121 ? -4.895 -13.596 2.949 1.00 94.25 121 GLU A O 1
ATOM 873 N N . SER A 1 122 ? -4.660 -13.737 5.181 1.00 94.25 122 SER A N 1
ATOM 874 C CA . SER A 1 122 ? -3.253 -13.348 5.205 1.00 94.25 122 SER A CA 1
ATOM 875 C C . SER A 1 122 ? -2.403 -14.359 5.959 1.00 94.25 122 SER A C 1
ATOM 877 O O . SER A 1 122 ? -2.609 -14.603 7.151 1.00 94.25 122 SER A O 1
ATOM 879 N N . SER A 1 123 ? -1.392 -14.892 5.273 1.00 93.19 123 SER A N 1
ATOM 880 C CA . SER A 1 123 ? -0.290 -15.631 5.894 1.00 93.19 123 SER A CA 1
ATOM 881 C C . SER A 1 123 ? 0.598 -14.706 6.732 1.00 93.19 123 SER A C 1
ATOM 883 O O . SER A 1 123 ? 1.028 -15.092 7.816 1.00 93.19 123 SER A O 1
ATOM 885 N N . CYS A 1 124 ? 0.794 -13.460 6.294 1.00 93.50 124 CYS A N 1
ATOM 886 C CA . CYS A 1 124 ? 1.603 -12.454 6.985 1.00 93.50 124 CYS A CA 1
ATOM 887 C C . CYS A 1 124 ? 1.076 -12.046 8.361 1.00 93.50 124 CYS A C 1
ATOM 889 O O . CYS A 1 124 ? 1.855 -11.686 9.247 1.00 93.50 124 CYS A O 1
ATOM 891 N N . LEU A 1 125 ? -0.243 -12.083 8.536 1.00 89.50 125 LEU A N 1
ATOM 892 C CA . LEU A 1 125 ? -0.916 -11.764 9.792 1.00 89.50 125 LEU A CA 1
ATOM 893 C C . LEU A 1 125 ? -1.444 -13.010 10.511 1.00 89.50 125 LEU A C 1
ATOM 895 O O . LEU A 1 125 ? -1.982 -12.876 11.607 1.00 89.50 125 LEU A O 1
ATOM 899 N N . ASN A 1 126 ? -1.314 -14.196 9.902 1.00 90.38 126 ASN A N 1
ATOM 900 C CA . ASN A 1 126 ? -1.933 -15.441 10.358 1.00 90.38 126 ASN A CA 1
ATOM 901 C C . ASN A 1 126 ? -3.425 -15.254 10.710 1.00 90.38 126 ASN A C 1
ATOM 903 O O . ASN A 1 126 ? -3.899 -15.695 11.756 1.00 90.38 126 ASN A O 1
ATOM 907 N N . VAL A 1 127 ? -4.159 -14.539 9.849 1.00 88.94 127 VAL A N 1
ATOM 908 C CA . VAL A 1 127 ? -5.557 -14.163 10.087 1.00 88.94 127 VAL A CA 1
ATOM 909 C C . VAL A 1 127 ? -6.441 -14.569 8.917 1.00 88.94 127 VAL A C 1
ATOM 911 O O . VAL A 1 127 ? -6.048 -14.535 7.750 1.00 88.94 127 VAL A O 1
ATOM 914 N N . SER A 1 128 ? -7.664 -14.956 9.260 1.00 91.44 128 SER A N 1
ATOM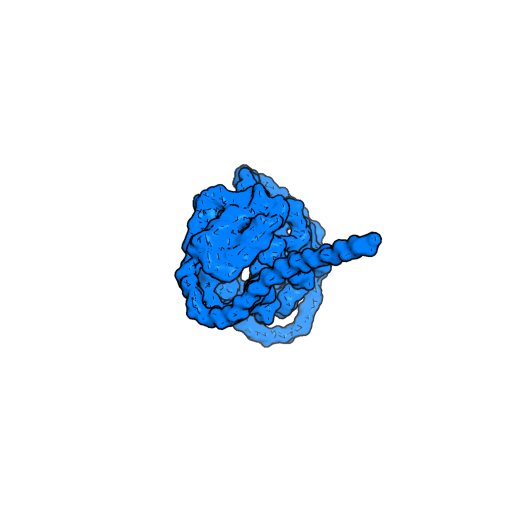 915 C CA . SER A 1 128 ? -8.702 -15.360 8.325 1.00 91.44 128 SER A CA 1
ATOM 916 C C . SER A 1 128 ? -10.039 -14.849 8.868 1.00 91.44 128 SER A C 1
ATOM 918 O O . SER A 1 128 ? -10.699 -15.530 9.655 1.00 91.44 128 SER A O 1
ATOM 920 N N . ALA A 1 129 ? -10.422 -13.616 8.530 1.00 89.19 129 ALA A N 1
ATOM 921 C CA . ALA A 1 129 ? -11.537 -12.932 9.189 1.00 89.19 129 ALA A CA 1
ATOM 922 C C . ALA A 1 129 ? -12.200 -11.857 8.316 1.00 89.19 129 ALA A C 1
ATOM 924 O O . ALA A 1 129 ? -11.587 -11.278 7.422 1.00 89.19 129 ALA A O 1
ATOM 925 N N . ASN A 1 130 ? -13.468 -11.565 8.613 1.00 89.44 130 ASN A N 1
ATOM 926 C CA . ASN A 1 130 ? -14.178 -10.434 8.022 1.00 89.44 130 ASN A CA 1
ATOM 927 C C . ASN A 1 130 ? -13.819 -9.179 8.811 1.00 89.44 130 ASN A C 1
ATOM 929 O O . ASN A 1 130 ? -14.238 -9.023 9.958 1.00 89.44 130 ASN A O 1
ATOM 933 N N . TRP A 1 131 ? -13.011 -8.310 8.219 1.00 88.62 131 TRP A N 1
ATOM 934 C CA . TRP A 1 131 ? -12.685 -7.019 8.811 1.00 88.62 131 TRP A CA 1
ATOM 935 C C . TRP A 1 131 ? -13.597 -5.950 8.227 1.00 88.62 131 TRP A C 1
ATOM 937 O O . TRP A 1 131 ? -14.020 -6.047 7.076 1.00 88.62 131 TRP A O 1
ATOM 947 N N . ASN A 1 132 ? -13.890 -4.914 9.012 1.00 88.88 132 ASN A N 1
ATOM 948 C CA . ASN A 1 132 ? -14.489 -3.719 8.435 1.00 88.88 132 ASN A CA 1
ATOM 949 C C . ASN A 1 132 ? -13.471 -3.044 7.492 1.00 88.88 132 ASN A C 1
ATOM 951 O O . ASN A 1 132 ? -12.254 -3.181 7.664 1.00 88.88 132 ASN A O 1
ATOM 955 N N . VAL A 1 133 ? -13.971 -2.319 6.492 1.00 89.94 133 VAL A N 1
ATOM 956 C CA . VAL A 1 133 ? -13.108 -1.691 5.486 1.00 89.94 133 VAL A CA 1
ATOM 957 C C . VAL A 1 133 ? -12.148 -0.665 6.090 1.00 89.94 133 VAL A C 1
ATOM 959 O O . VAL A 1 133 ? -11.007 -0.560 5.651 1.00 89.94 133 VAL A O 1
ATOM 962 N N . GLU A 1 134 ? -12.557 0.047 7.138 1.00 89.06 134 GLU A N 1
ATOM 963 C CA . GLU A 1 134 ? -11.722 1.070 7.773 1.00 89.06 134 GLU A CA 1
ATOM 964 C C . GLU A 1 134 ? -10.475 0.475 8.446 1.00 89.06 134 GLU A C 1
ATOM 966 O O . GLU A 1 134 ? -9.388 1.040 8.330 1.00 89.06 134 GLU A O 1
ATOM 971 N N . ASN A 1 135 ? -10.581 -0.713 9.046 1.00 87.25 135 ASN A N 1
ATOM 972 C CA . ASN A 1 135 ? -9.453 -1.453 9.610 1.00 87.25 135 ASN A CA 1
ATOM 973 C C . ASN A 1 135 ? -8.485 -1.911 8.511 1.00 87.25 135 ASN A C 1
ATOM 975 O O . ASN A 1 135 ? -7.269 -1.846 8.689 1.00 87.25 135 ASN A O 1
ATOM 979 N N . ILE A 1 136 ? -9.011 -2.351 7.362 1.00 92.88 136 ILE A N 1
ATOM 980 C CA . ILE A 1 136 ? -8.198 -2.732 6.197 1.00 92.88 136 ILE A CA 1
ATOM 981 C C . ILE A 1 136 ? -7.440 -1.510 5.673 1.00 92.88 136 ILE A C 1
ATOM 983 O O . ILE A 1 136 ? -6.226 -1.574 5.483 1.00 92.88 136 ILE A O 1
ATOM 987 N N . ARG A 1 137 ? -8.126 -0.373 5.504 1.00 94.00 137 ARG A N 1
ATOM 988 C CA . ARG A 1 137 ? -7.516 0.896 5.083 1.00 94.00 137 ARG A CA 1
ATOM 989 C C . ARG A 1 137 ? -6.421 1.344 6.054 1.00 94.00 137 ARG A C 1
ATOM 991 O O . ARG A 1 137 ? -5.324 1.694 5.628 1.00 94.00 137 ARG A O 1
ATOM 998 N N . ALA A 1 138 ? -6.669 1.260 7.356 1.00 87.88 138 ALA A N 1
ATOM 999 C CA . ALA A 1 138 ? -5.689 1.586 8.387 1.00 87.88 138 ALA A CA 1
ATOM 1000 C C . ALA A 1 138 ? -4.443 0.667 8.353 1.00 87.88 138 ALA A C 1
ATOM 1002 O O . ALA A 1 138 ? -3.320 1.126 8.601 1.00 87.88 138 ALA A O 1
ATOM 1003 N N . MET A 1 139 ? -4.601 -0.613 7.991 1.00 91.19 139 MET A N 1
ATOM 1004 C CA . MET A 1 139 ? -3.460 -1.507 7.754 1.00 91.19 139 MET A CA 1
ATOM 1005 C C . MET A 1 139 ? -2.706 -1.159 6.473 1.00 91.19 139 MET A C 1
ATOM 1007 O O . MET A 1 139 ? -1.481 -1.103 6.505 1.00 91.19 139 MET A O 1
ATOM 1011 N N . LEU A 1 140 ? -3.411 -0.872 5.374 1.00 96.38 140 LEU A N 1
ATOM 1012 C CA . LEU A 1 140 ? -2.782 -0.430 4.125 1.00 96.38 140 LEU A CA 1
ATOM 1013 C C . LEU A 1 140 ? -1.979 0.856 4.327 1.00 96.38 140 LEU A C 1
ATOM 1015 O O . LEU A 1 140 ? -0.863 0.952 3.822 1.00 96.38 140 LEU A O 1
ATOM 1019 N N . TYR A 1 141 ? -2.489 1.807 5.113 1.00 92.69 141 TYR A N 1
ATOM 1020 C CA . TYR A 1 141 ? -1.718 2.973 5.546 1.00 92.69 141 TYR A CA 1
ATOM 1021 C C . TYR A 1 141 ? -0.431 2.553 6.262 1.00 92.69 141 TYR A C 1
ATOM 1023 O O . TYR A 1 141 ? 0.657 2.970 5.874 1.00 92.69 141 TYR A O 1
ATOM 1031 N N . SER A 1 142 ? -0.539 1.693 7.279 1.00 86.50 142 SER A N 1
ATOM 1032 C CA . SER A 1 142 ? 0.617 1.254 8.069 1.00 86.50 142 SER A CA 1
ATOM 1033 C C . SER A 1 142 ? 1.667 0.543 7.206 1.00 86.50 142 SER A C 1
ATOM 1035 O O . SER A 1 142 ? 2.849 0.865 7.307 1.00 86.50 142 SER A O 1
ATOM 1037 N N . PHE A 1 143 ? 1.250 -0.346 6.300 1.00 94.56 143 PHE A N 1
ATOM 1038 C CA . PHE A 1 143 ? 2.147 -1.022 5.360 1.00 94.56 143 PHE A CA 1
ATOM 1039 C C . PHE A 1 143 ? 2.772 -0.053 4.352 1.00 94.56 143 PHE A C 1
ATOM 1041 O O . PHE A 1 143 ? 3.966 -0.142 4.081 1.00 94.56 143 PHE A O 1
ATOM 1048 N N . SER A 1 144 ? 2.010 0.917 3.843 1.00 95.25 144 SER A N 1
ATOM 1049 C CA . SER A 1 144 ? 2.541 1.952 2.943 1.00 95.25 144 SER A CA 1
ATOM 1050 C C . SER A 1 144 ? 3.627 2.777 3.635 1.00 95.25 144 SER A C 1
ATOM 1052 O O . SER A 1 144 ? 4.671 3.066 3.051 1.00 95.25 144 SER A O 1
ATOM 1054 N N . MET A 1 145 ? 3.417 3.111 4.910 1.00 88.75 145 MET A N 1
ATOM 1055 C CA . MET A 1 145 ? 4.413 3.818 5.711 1.00 88.75 145 MET A CA 1
ATOM 1056 C C . MET A 1 145 ? 5.621 2.945 6.057 1.00 88.75 145 MET A C 1
ATOM 1058 O O . MET A 1 145 ? 6.726 3.469 6.173 1.00 88.75 145 MET A O 1
ATOM 1062 N N . ASP A 1 146 ? 5.447 1.629 6.185 1.00 88.62 146 ASP A N 1
ATOM 1063 C CA . ASP A 1 146 ? 6.554 0.684 6.332 1.00 88.62 146 ASP A CA 1
ATOM 1064 C C . ASP A 1 146 ? 7.455 0.661 5.084 1.00 88.62 146 ASP A C 1
ATOM 1066 O O . ASP A 1 146 ? 8.677 0.730 5.242 1.00 88.62 146 ASP A O 1
ATOM 1070 N N . VAL A 1 147 ? 6.870 0.658 3.875 1.00 92.88 147 VAL A N 1
ATOM 1071 C CA . VAL A 1 147 ? 7.593 0.803 2.590 1.00 92.88 147 VAL A CA 1
ATOM 1072 C C . VAL A 1 147 ? 8.354 2.123 2.555 1.00 92.88 147 VAL A C 1
ATOM 1074 O O . VAL A 1 147 ? 9.574 2.137 2.400 1.00 92.88 147 VAL A O 1
ATOM 1077 N N . TYR A 1 148 ? 7.666 3.244 2.788 1.00 90.44 148 TYR A N 1
ATOM 1078 C CA . TYR A 1 148 ? 8.318 4.552 2.771 1.00 90.44 148 TYR A CA 1
ATOM 1079 C C . TYR A 1 148 ? 9.440 4.658 3.810 1.00 90.44 148 TYR A C 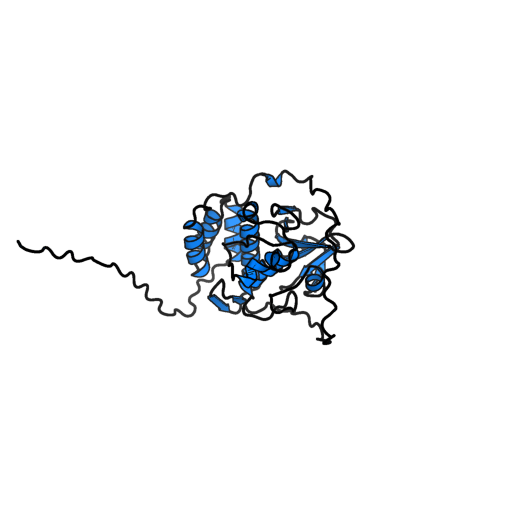1
ATOM 1081 O O . TYR A 1 148 ? 10.496 5.221 3.533 1.00 90.44 148 TYR A O 1
ATOM 1089 N N . ALA A 1 149 ? 9.267 4.096 5.004 1.00 82.44 149 ALA A N 1
ATOM 1090 C CA . ALA A 1 149 ? 10.312 4.107 6.018 1.00 82.44 149 ALA A CA 1
ATOM 1091 C C . ALA A 1 149 ? 11.518 3.239 5.632 1.00 82.44 149 ALA A C 1
ATOM 1093 O O . ALA A 1 149 ? 12.641 3.619 5.940 1.00 82.44 149 ALA A O 1
ATOM 1094 N N . GLY A 1 150 ? 11.293 2.121 4.934 1.00 84.12 150 GLY A N 1
ATOM 1095 C CA . GLY A 1 150 ? 12.333 1.220 4.430 1.00 84.12 150 GLY A CA 1
ATOM 1096 C C . GLY A 1 150 ? 12.975 1.631 3.098 1.00 84.12 150 GLY A C 1
ATOM 1097 O O . GLY A 1 150 ? 13.863 0.926 2.628 1.00 84.12 150 GLY A O 1
ATOM 1098 N N . ARG A 1 151 ? 12.577 2.765 2.508 1.00 88.19 151 ARG A N 1
ATOM 1099 C CA . ARG A 1 151 ? 12.903 3.200 1.133 1.00 88.19 151 ARG A CA 1
ATOM 1100 C C . ARG A 1 151 ? 14.378 3.226 0.718 1.00 88.19 151 ARG A C 1
ATOM 1102 O O . ARG A 1 151 ? 14.654 3.295 -0.469 1.00 88.19 151 ARG A O 1
ATOM 1109 N N . TYR A 1 152 ? 15.329 3.239 1.655 1.00 83.06 152 TYR A N 1
ATOM 1110 C CA . TYR A 1 152 ? 16.764 3.182 1.327 1.00 83.06 152 TYR A CA 1
ATOM 1111 C C . TYR A 1 152 ? 17.302 1.754 1.184 1.00 83.06 152 TYR A C 1
ATOM 1113 O O . TYR A 1 152 ? 18.428 1.565 0.729 1.00 83.06 152 TYR A O 1
ATOM 1121 N N . HIS A 1 153 ? 16.517 0.759 1.594 1.00 85.88 153 HIS A N 1
ATOM 1122 C CA . HIS A 1 153 ? 16.840 -0.666 1.488 1.00 85.88 153 HIS A CA 1
ATOM 1123 C C . HIS A 1 153 ? 16.071 -1.348 0.352 1.00 85.88 153 HIS A C 1
ATOM 1125 O O . HIS A 1 153 ? 16.286 -2.530 0.083 1.00 85.88 153 HIS A O 1
ATOM 1131 N N . GLU A 1 154 ? 15.195 -0.594 -0.305 1.00 90.12 154 GLU A N 1
ATOM 1132 C CA . GLU A 1 154 ? 14.442 -0.993 -1.480 1.00 90.12 154 GLU A CA 1
ATOM 1133 C C . GLU A 1 154 ? 15.074 -0.378 -2.737 1.00 90.12 154 GLU A C 1
ATOM 1135 O O . GLU A 1 154 ? 15.720 0.669 -2.679 1.00 90.12 154 GLU A O 1
ATOM 1140 N N . THR A 1 155 ? 14.973 -1.082 -3.858 1.00 94.56 155 THR A N 1
ATOM 1141 C CA . THR A 1 155 ? 15.528 -0.681 -5.150 1.00 94.56 155 THR A CA 1
ATOM 1142 C C . THR A 1 155 ? 14.480 -0.875 -6.235 1.00 94.56 155 THR A C 1
ATOM 1144 O O . THR A 1 155 ? 13.957 -1.981 -6.406 1.00 94.56 155 THR A O 1
ATOM 1147 N N . TYR A 1 156 ? 14.227 0.174 -7.008 1.00 95.81 156 TYR A N 1
ATOM 1148 C CA . TYR A 1 156 ? 13.331 0.149 -8.150 1.00 95.81 156 TYR A CA 1
ATOM 1149 C C . TYR A 1 156 ? 13.820 -0.872 -9.181 1.00 95.81 156 TYR A C 1
ATOM 1151 O O . TYR A 1 156 ? 14.965 -0.834 -9.643 1.00 95.81 156 TYR A O 1
ATOM 1159 N N . SER A 1 157 ? 12.954 -1.807 -9.560 1.00 95.06 157 SER A N 1
ATOM 1160 C CA . SER A 1 157 ? 13.264 -2.815 -10.565 1.00 95.06 157 SER A CA 1
ATOM 1161 C C . SER A 1 157 ? 12.018 -3.256 -11.314 1.00 95.06 157 SER A C 1
ATOM 1163 O O . SER A 1 157 ? 11.073 -3.741 -10.710 1.00 95.06 157 SER A O 1
ATOM 1165 N N . GLU A 1 158 ? 12.071 -3.196 -12.642 1.00 92.75 158 GLU A N 1
ATOM 1166 C CA . GLU A 1 158 ? 11.043 -3.755 -13.535 1.00 92.75 158 GLU A CA 1
ATOM 1167 C C . GLU A 1 158 ? 11.351 -5.208 -13.935 1.00 92.75 158 GLU A C 1
ATOM 1169 O O . GLU A 1 158 ? 10.597 -5.846 -14.670 1.00 92.75 158 GLU A O 1
ATOM 1174 N N . ASN A 1 159 ? 12.465 -5.770 -13.448 1.00 94.88 159 ASN A N 1
ATOM 1175 C CA . ASN A 1 159 ? 12.828 -7.151 -13.734 1.00 94.88 159 ASN A CA 1
ATOM 1176 C C . ASN A 1 159 ? 11.764 -8.102 -13.166 1.00 94.88 159 ASN A C 1
ATOM 1178 O O . ASN A 1 159 ? 11.534 -8.131 -11.958 1.00 94.88 159 ASN A O 1
ATOM 1182 N N . MET A 1 160 ? 11.171 -8.926 -14.035 1.00 88.44 160 MET A N 1
ATOM 1183 C CA . MET A 1 160 ? 10.051 -9.817 -13.700 1.00 88.44 160 MET A CA 1
ATOM 1184 C C . MET A 1 160 ? 10.322 -10.803 -12.560 1.00 88.44 160 MET A C 1
ATOM 1186 O O . MET A 1 160 ? 9.376 -11.272 -11.941 1.00 88.44 160 MET A O 1
ATOM 1190 N N . THR A 1 161 ? 11.575 -11.132 -12.261 1.00 91.06 161 THR A N 1
ATOM 1191 C CA . THR A 1 161 ? 11.897 -11.981 -11.109 1.00 91.06 161 THR A CA 1
ATOM 1192 C C . THR A 1 161 ? 12.078 -11.142 -9.850 1.00 91.06 161 THR A C 1
ATOM 1194 O O . THR A 1 161 ? 11.569 -11.505 -8.793 1.00 91.06 161 THR A O 1
ATOM 1197 N N . LEU A 1 162 ? 12.792 -10.018 -9.957 1.00 94.12 162 LEU A N 1
ATOM 1198 C CA . LEU A 1 162 ? 13.147 -9.195 -8.802 1.00 94.12 162 LEU A CA 1
ATOM 1199 C C . LEU A 1 162 ? 11.950 -8.424 -8.252 1.00 94.12 162 LEU A C 1
ATOM 1201 O O . LEU A 1 162 ? 11.754 -8.400 -7.047 1.00 94.12 162 LEU A O 1
ATOM 1205 N N . ARG A 1 163 ? 11.113 -7.837 -9.108 1.00 95.81 163 ARG A N 1
ATOM 1206 C CA . ARG A 1 163 ? 10.014 -6.966 -8.663 1.00 95.81 163 ARG A CA 1
ATOM 1207 C C . ARG A 1 163 ? 8.958 -7.676 -7.804 1.00 95.81 163 ARG A C 1
ATOM 1209 O O . ARG A 1 163 ? 8.261 -7.045 -7.022 1.00 95.81 163 ARG A O 1
ATOM 1216 N N . TRP A 1 164 ? 8.863 -8.999 -7.931 1.00 97.06 164 TRP A N 1
ATOM 1217 C CA . TRP A 1 164 ? 7.892 -9.840 -7.226 1.00 97.06 164 TRP A CA 1
ATOM 1218 C C . TRP A 1 164 ? 8.464 -10.550 -5.988 1.00 97.06 164 TRP A C 1
ATOM 1220 O O . TRP A 1 164 ? 7.745 -11.324 -5.355 1.00 97.06 164 TRP A O 1
ATOM 1230 N N . VAL A 1 165 ? 9.720 -10.287 -5.591 1.00 96.62 165 VAL A N 1
ATOM 1231 C CA . VAL A 1 165 ? 10.366 -10.972 -4.445 1.00 96.62 165 VAL A CA 1
ATOM 1232 C C . VAL A 1 165 ? 9.593 -10.815 -3.141 1.00 96.62 165 VAL A C 1
ATOM 1234 O O . VAL A 1 165 ? 9.583 -11.732 -2.330 1.00 96.62 165 VAL A O 1
ATOM 1237 N N . GLY A 1 166 ? 8.884 -9.698 -2.948 1.00 96.75 166 GLY A N 1
ATOM 1238 C CA . GLY A 1 166 ? 8.051 -9.504 -1.762 1.00 96.75 166 GLY A CA 1
ATOM 1239 C C . GLY A 1 166 ? 6.980 -10.580 -1.597 1.00 96.75 166 GLY A C 1
ATOM 1240 O O . GLY A 1 166 ? 6.732 -11.033 -0.484 1.00 96.75 166 GLY A O 1
ATOM 1241 N N . ILE A 1 167 ? 6.384 -11.011 -2.709 1.00 97.12 167 ILE A N 1
ATOM 1242 C CA . ILE A 1 167 ? 5.336 -12.031 -2.731 1.00 97.12 167 ILE A CA 1
ATOM 1243 C C . ILE A 1 167 ? 5.950 -13.431 -2.836 1.00 97.12 167 ILE A C 1
ATOM 1245 O O . ILE A 1 167 ? 5.607 -14.307 -2.047 1.00 97.12 167 ILE A O 1
ATOM 1249 N N . HIS A 1 168 ? 6.896 -13.647 -3.756 1.00 96.50 168 HIS A N 1
ATOM 1250 C CA . HIS A 1 168 ? 7.527 -14.958 -3.957 1.00 96.50 168 HIS A CA 1
ATOM 1251 C C . HIS A 1 168 ? 8.252 -15.463 -2.702 1.00 96.50 168 HIS A C 1
ATOM 1253 O O . HIS A 1 168 ? 8.056 -16.608 -2.289 1.00 96.50 168 HIS A O 1
ATOM 1259 N N . ASP A 1 169 ? 9.022 -14.592 -2.048 1.00 97.19 169 ASP A N 1
ATOM 1260 C CA . ASP A 1 169 ? 9.803 -14.944 -0.859 1.00 97.19 169 ASP A CA 1
ATOM 1261 C C . ASP A 1 169 ? 8.998 -14.760 0.439 1.00 97.19 169 ASP A C 1
ATOM 1263 O O . ASP A 1 169 ? 9.538 -14.900 1.535 1.00 97.19 169 ASP A O 1
ATOM 1267 N N . HIS A 1 170 ? 7.698 -14.466 0.325 1.00 96.62 170 HIS A N 1
ATOM 1268 C CA . HIS A 1 170 ? 6.776 -14.268 1.441 1.00 96.62 170 HIS A CA 1
ATOM 1269 C C . HIS A 1 170 ? 7.265 -13.222 2.458 1.00 96.62 170 HIS A C 1
ATOM 1271 O O . HIS A 1 170 ? 7.180 -13.405 3.676 1.00 96.62 170 HIS A O 1
ATOM 1277 N N . ILE A 1 171 ? 7.800 -12.110 1.956 1.00 95.94 171 ILE A N 1
ATOM 1278 C CA . ILE A 1 171 ? 8.295 -11.017 2.787 1.00 95.94 171 ILE A CA 1
ATOM 1279 C C . ILE A 1 171 ? 7.088 -10.239 3.300 1.00 95.94 171 ILE A C 1
ATOM 1281 O O . ILE A 1 171 ? 6.402 -9.554 2.547 1.00 95.94 171 ILE A O 1
ATOM 1285 N N . CYS A 1 172 ? 6.840 -10.336 4.599 1.00 95.56 172 CYS A N 1
ATOM 1286 C CA . CYS A 1 172 ? 5.715 -9.682 5.247 1.00 95.56 172 CYS A CA 1
ATOM 1287 C C . CYS A 1 172 ? 6.133 -8.380 5.925 1.00 95.56 172 CYS A C 1
ATOM 1289 O O . CYS A 1 172 ? 7.164 -8.334 6.608 1.00 95.56 172 CYS A O 1
ATOM 1291 N N . ALA A 1 173 ? 5.276 -7.361 5.835 1.00 92.00 173 ALA A N 1
ATOM 1292 C CA . ALA A 1 173 ? 5.409 -6.141 6.616 1.00 92.00 173 ALA A CA 1
ATOM 1293 C C . ALA A 1 173 ? 5.571 -6.497 8.109 1.00 92.00 173 ALA A C 1
ATOM 1295 O O . ALA A 1 173 ? 4.886 -7.399 8.610 1.00 92.00 173 ALA A O 1
ATOM 1296 N N . PRO A 1 174 ? 6.478 -5.843 8.847 1.00 85.88 174 PRO A N 1
ATOM 1297 C CA . PRO A 1 174 ? 7.240 -4.643 8.491 1.00 85.88 174 PRO A CA 1
ATOM 1298 C C . PRO A 1 174 ? 8.430 -4.873 7.540 1.00 85.88 174 PRO A C 1
ATOM 1300 O O . PRO A 1 174 ? 9.034 -3.914 7.067 1.00 85.88 174 PRO A O 1
ATOM 1303 N N . ASN A 1 175 ? 8.847 -6.097 7.256 1.00 89.06 175 ASN A N 1
ATOM 1304 C CA . ASN A 1 175 ? 9.957 -6.281 6.325 1.00 89.06 175 ASN A CA 1
ATOM 1305 C C . ASN A 1 175 ? 9.466 -5.903 4.923 1.00 89.06 175 ASN A C 1
ATOM 1307 O O . ASN A 1 175 ? 8.394 -6.335 4.513 1.00 89.06 175 ASN A O 1
ATOM 1311 N N . VAL A 1 176 ? 10.202 -5.035 4.234 1.00 92.19 176 VAL A N 1
ATOM 1312 C CA . VAL A 1 176 ? 9.854 -4.566 2.885 1.00 92.19 176 VAL A CA 1
ATOM 1313 C C . VAL A 1 176 ? 10.701 -5.335 1.873 1.00 92.19 176 VAL A C 1
ATOM 1315 O O . VAL A 1 176 ? 11.819 -5.742 2.216 1.00 92.19 176 VAL A O 1
ATOM 1318 N N . PRO A 1 177 ? 10.200 -5.594 0.655 1.00 95.44 177 PRO A N 1
ATOM 1319 C CA . PRO A 1 177 ? 11.003 -6.250 -0.364 1.00 95.44 177 PRO A CA 1
ATOM 1320 C C . PRO A 1 177 ? 12.225 -5.405 -0.731 1.00 95.44 177 PRO A C 1
ATOM 1322 O O . PRO A 1 177 ? 12.183 -4.180 -0.734 1.00 95.44 177 PRO A O 1
ATOM 1325 N N . ARG A 1 178 ? 13.326 -6.074 -1.087 1.00 95.12 178 ARG A N 1
ATOM 1326 C CA . ARG A 1 178 ? 14.531 -5.391 -1.581 1.00 95.12 178 ARG A CA 1
ATOM 1327 C C . ARG A 1 178 ? 14.330 -4.792 -2.973 1.00 95.12 178 ARG A C 1
ATOM 1329 O O . ARG A 1 178 ? 15.014 -3.841 -3.327 1.00 95.12 178 ARG A O 1
ATOM 1336 N N . TYR A 1 179 ? 13.439 -5.378 -3.764 1.00 96.81 179 TYR A N 1
ATOM 1337 C CA . TYR A 1 179 ? 13.158 -4.952 -5.125 1.00 96.81 179 TYR A CA 1
ATOM 1338 C C . TYR A 1 179 ? 11.656 -4.890 -5.339 1.00 96.81 179 TYR A C 1
ATOM 1340 O O . TYR A 1 179 ? 10.945 -5.834 -4.993 1.00 96.81 179 TYR A O 1
ATOM 1348 N N . SER A 1 180 ? 11.192 -3.805 -5.938 1.00 97.38 180 SER A N 1
ATOM 1349 C CA . SER A 1 180 ? 9.844 -3.687 -6.479 1.00 97.38 180 SER A CA 1
ATOM 1350 C C . SER A 1 180 ? 9.807 -2.522 -7.472 1.00 97.38 180 SER A C 1
ATOM 1352 O O . SER A 1 180 ? 10.810 -1.856 -7.701 1.00 97.38 180 SER A O 1
ATOM 1354 N N . ASP A 1 181 ? 8.663 -2.291 -8.083 1.00 97.06 181 ASP A N 1
ATOM 1355 C CA . ASP A 1 181 ? 8.341 -1.124 -8.896 1.00 97.06 181 ASP A CA 1
ATOM 1356 C C . ASP A 1 181 ? 6.930 -0.644 -8.554 1.00 97.06 181 ASP A C 1
ATOM 1358 O O . ASP A 1 181 ? 6.254 -1.235 -7.714 1.00 97.06 181 ASP A O 1
ATOM 1362 N N . CYS A 1 182 ? 6.440 0.379 -9.251 1.00 97.31 182 CYS A N 1
ATOM 1363 C CA . CYS A 1 182 ? 5.183 1.037 -8.916 1.00 97.31 182 CYS A CA 1
ATOM 1364 C C . CYS A 1 182 ? 4.004 0.073 -8.694 1.00 97.31 182 CYS A C 1
ATOM 1366 O O . CYS A 1 182 ? 3.320 0.143 -7.671 1.00 97.31 182 CYS A O 1
ATOM 1368 N N . SER A 1 183 ? 3.786 -0.859 -9.625 1.00 97.69 183 SER A N 1
ATOM 1369 C CA . SER A 1 183 ? 2.648 -1.779 -9.588 1.00 97.69 183 SER A CA 1
ATOM 1370 C C . SER A 1 183 ? 2.891 -2.995 -8.692 1.00 97.69 183 SER A C 1
ATOM 1372 O O . SER A 1 183 ? 1.950 -3.464 -8.046 1.00 97.69 183 SER A O 1
ATOM 1374 N N . SER A 1 184 ? 4.129 -3.484 -8.578 1.00 98.12 184 SER A N 1
ATOM 1375 C CA . SER A 1 184 ? 4.441 -4.582 -7.653 1.00 98.12 184 SER A CA 1
ATOM 1376 C C . SER A 1 184 ? 4.465 -4.123 -6.191 1.00 98.12 184 SER A C 1
ATOM 1378 O O . SER A 1 184 ? 3.990 -4.870 -5.339 1.00 98.12 184 SER A O 1
ATOM 1380 N N . THR A 1 185 ? 4.876 -2.881 -5.886 1.00 98.31 185 THR A N 1
ATOM 1381 C CA . THR A 1 185 ? 4.765 -2.300 -4.535 1.00 98.31 185 THR A CA 1
ATOM 1382 C C . THR A 1 185 ? 3.313 -2.284 -4.070 1.00 98.31 185 THR A C 1
ATOM 1384 O O . THR A 1 185 ? 2.994 -2.824 -3.012 1.00 98.31 185 THR A O 1
ATOM 1387 N N . VAL A 1 186 ? 2.401 -1.695 -4.856 1.00 98.50 186 VAL A N 1
ATOM 1388 C CA . VAL A 1 186 ? 0.987 -1.604 -4.451 1.00 98.50 186 VAL A CA 1
ATOM 1389 C C . VAL A 1 186 ? 0.314 -2.975 -4.398 1.00 98.50 186 VAL A C 1
ATOM 1391 O O . VAL A 1 186 ? -0.508 -3.206 -3.515 1.00 98.50 186 VAL A O 1
ATOM 1394 N N . THR A 1 187 ? 0.709 -3.914 -5.264 1.00 98.44 187 THR A N 1
ATOM 1395 C CA . THR A 1 187 ? 0.222 -5.301 -5.193 1.00 98.44 187 THR A CA 1
ATOM 1396 C C . THR A 1 187 ? 0.715 -5.995 -3.919 1.00 98.44 187 THR A C 1
ATOM 1398 O O . THR A 1 187 ? -0.077 -6.630 -3.226 1.00 98.44 187 THR A O 1
ATOM 1401 N N . TRP A 1 188 ? 1.989 -5.827 -3.549 1.00 98.38 188 TRP A N 1
ATOM 1402 C CA . TRP A 1 188 ? 2.562 -6.381 -2.318 1.00 98.38 188 TRP A CA 1
ATOM 1403 C C . TRP A 1 188 ? 1.854 -5.863 -1.056 1.00 98.38 188 TRP A C 1
ATOM 1405 O O . TRP A 1 188 ? 1.572 -6.640 -0.141 1.00 98.38 188 TRP A O 1
ATOM 1415 N N . LEU A 1 189 ? 1.496 -4.574 -1.015 1.00 98.38 189 LEU A N 1
ATOM 1416 C CA . LEU A 1 189 ? 0.759 -3.979 0.109 1.00 98.38 189 LEU A CA 1
ATOM 1417 C C . LEU A 1 189 ? -0.581 -4.681 0.363 1.00 98.38 189 LEU A C 1
ATOM 1419 O O . LEU A 1 189 ? -0.909 -5.004 1.504 1.00 98.38 189 LEU A O 1
ATOM 1423 N N . TYR A 1 190 ? -1.339 -4.953 -0.697 1.00 98.19 190 TYR A N 1
ATOM 1424 C CA . TYR A 1 190 ? -2.601 -5.686 -0.607 1.00 98.19 190 TYR A CA 1
ATOM 1425 C C . TYR A 1 190 ? -2.390 -7.183 -0.354 1.00 98.19 190 TYR A C 1
ATOM 1427 O O . TYR A 1 190 ? -3.122 -7.777 0.438 1.00 98.19 190 TYR A O 1
ATOM 1435 N N . TRP A 1 191 ? -1.362 -7.793 -0.948 1.00 98.12 191 TRP A N 1
ATOM 1436 C CA . TRP A 1 191 ? -1.012 -9.196 -0.716 1.00 98.12 191 TRP A CA 1
ATOM 1437 C C . TRP A 1 191 ? -0.741 -9.492 0.769 1.00 98.12 191 TRP A C 1
ATOM 1439 O O . TRP A 1 191 ? -1.158 -10.532 1.276 1.00 98.12 191 TRP A O 1
ATOM 1449 N N . ASN A 1 192 ? -0.167 -8.545 1.520 1.00 98.12 192 ASN A N 1
ATOM 1450 C CA . ASN A 1 192 ? -0.006 -8.687 2.973 1.00 98.12 192 ASN A CA 1
ATOM 1451 C C . ASN A 1 192 ? -1.338 -8.897 3.724 1.00 98.12 192 ASN A C 1
ATOM 1453 O O . ASN A 1 192 ? -1.320 -9.429 4.833 1.00 98.12 192 ASN A O 1
ATOM 1457 N N . LEU A 1 193 ? -2.486 -8.487 3.171 1.00 96.81 193 LEU A N 1
ATOM 1458 C CA . LEU A 1 193 ? -3.821 -8.677 3.763 1.00 96.81 193 LEU A CA 1
ATOM 1459 C C . LEU A 1 193 ? -4.620 -9.811 3.110 1.00 96.81 193 LEU A C 1
ATOM 1461 O O . LEU A 1 193 ? -5.433 -10.445 3.781 1.00 96.81 193 LEU A O 1
ATOM 1465 N N . PHE A 1 194 ? -4.405 -10.059 1.822 1.00 96.94 194 PHE A N 1
ATOM 1466 C CA . PHE A 1 194 ? -5.291 -10.902 1.013 1.00 96.94 194 PHE A CA 1
ATOM 1467 C C . PHE A 1 194 ? -4.575 -12.037 0.277 1.00 96.94 194 PHE A C 1
ATOM 1469 O O . PHE A 1 194 ? -5.212 -12.753 -0.488 1.00 96.94 194 PHE A O 1
ATOM 1476 N N . GLY A 1 195 ? -3.270 -12.211 0.485 1.00 95.69 195 GLY A N 1
ATOM 1477 C CA . GLY A 1 195 ? -2.422 -13.098 -0.308 1.00 95.69 195 GLY A CA 1
ATOM 1478 C C . GLY A 1 195 ? -2.764 -14.588 -0.257 1.00 95.69 195 GLY A C 1
ATOM 1479 O O . GLY A 1 195 ? -2.330 -15.322 -1.140 1.00 95.69 195 GLY A O 1
ATOM 1480 N N . ASN A 1 196 ? -3.548 -15.039 0.730 1.00 95.50 196 ASN A N 1
ATOM 1481 C CA . ASN A 1 196 ? -4.090 -16.405 0.760 1.00 95.50 196 ASN A CA 1
ATOM 1482 C C . ASN A 1 196 ? -5.468 -16.525 0.082 1.00 95.50 196 ASN A C 1
ATOM 1484 O O . ASN A 1 196 ? -5.937 -17.641 -0.134 1.00 95.50 196 ASN A O 1
ATOM 1488 N N . GLY A 1 197 ? -6.112 -15.397 -0.223 1.00 92.31 197 GLY A N 1
ATOM 1489 C CA . GLY A 1 197 ? -7.408 -15.318 -0.886 1.00 92.31 197 GLY A CA 1
ATOM 1490 C C . GLY A 1 197 ? -7.297 -15.069 -2.392 1.00 92.31 197 GLY A C 1
ATOM 1491 O O . GLY A 1 197 ? -6.225 -15.140 -2.996 1.00 92.31 197 GLY A O 1
ATOM 1492 N N . VAL A 1 198 ? -8.434 -14.753 -3.016 1.00 92.31 198 VAL A N 1
ATOM 1493 C CA . VAL A 1 198 ? -8.512 -14.465 -4.457 1.00 92.31 198 VAL A CA 1
ATOM 1494 C C . VAL A 1 198 ? -7.778 -13.165 -4.790 1.00 92.31 198 VAL A C 1
ATOM 1496 O O . VAL A 1 198 ? -8.026 -12.134 -4.167 1.00 92.31 198 VAL A O 1
ATOM 1499 N N . ASP A 1 199 ? -6.926 -13.201 -5.817 1.00 94.31 199 ASP A N 1
ATOM 1500 C CA . ASP A 1 199 ? -6.321 -11.999 -6.396 1.00 94.31 199 ASP A CA 1
ATOM 1501 C C . ASP A 1 199 ? -7.359 -11.206 -7.185 1.00 94.31 199 ASP A C 1
ATOM 1503 O O . ASP A 1 199 ? -7.693 -11.520 -8.328 1.00 94.31 199 ASP A O 1
ATOM 1507 N N . PHE A 1 200 ? -7.868 -10.161 -6.550 1.00 93.69 200 PHE A N 1
ATOM 1508 C CA . PHE A 1 200 ? -8.835 -9.244 -7.135 1.00 93.69 200 PHE A 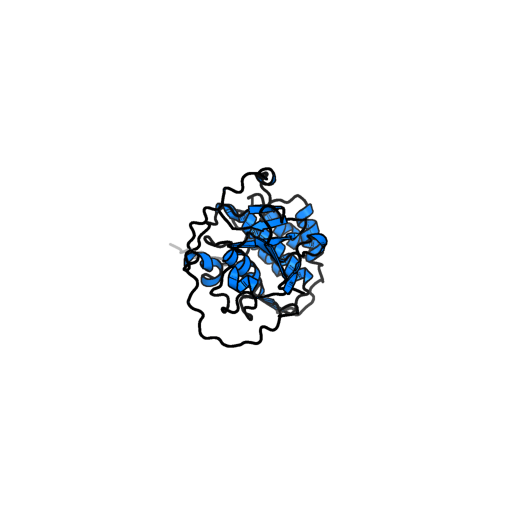CA 1
ATOM 1509 C C . PHE A 1 200 ? -8.208 -7.998 -7.758 1.00 93.69 200 PHE A C 1
ATOM 1511 O O . PHE A 1 200 ? -8.928 -7.174 -8.326 1.00 93.69 200 PHE A O 1
ATOM 1518 N N . MET A 1 201 ? -6.895 -7.823 -7.608 1.00 93.38 201 MET A N 1
ATOM 1519 C CA . MET A 1 201 ? -6.193 -6.649 -8.110 1.00 93.38 201 MET A CA 1
ATOM 1520 C C . MET A 1 201 ? -5.708 -6.856 -9.534 1.00 93.38 201 MET A C 1
ATOM 1522 O O . MET A 1 201 ? -5.878 -5.978 -10.376 1.00 93.38 201 MET A O 1
ATOM 1526 N N . ASN A 1 202 ? -5.099 -8.012 -9.788 1.00 94.12 202 ASN A N 1
ATOM 1527 C CA . ASN A 1 202 ? -4.533 -8.348 -11.087 1.00 94.12 202 ASN A CA 1
ATOM 1528 C C . ASN A 1 202 ? -5.270 -9.513 -11.750 1.00 94.12 202 ASN A C 1
ATOM 1530 O O . ASN A 1 202 ? -5.285 -9.580 -12.976 1.00 94.12 202 ASN A O 1
ATOM 1534 N N . GLY A 1 203 ? -5.900 -10.398 -10.968 1.00 93.75 203 GLY A N 1
ATOM 1535 C CA . GLY A 1 203 ? -6.486 -11.636 -11.489 1.00 93.75 203 GLY A CA 1
ATOM 1536 C C . GLY A 1 203 ? -5.432 -12.675 -11.886 1.00 93.75 203 GLY A C 1
ATOM 1537 O O . GLY A 1 203 ? -5.722 -13.579 -12.665 1.00 93.75 203 GLY A O 1
ATOM 1538 N N . GLU A 1 204 ? -4.216 -12.554 -11.352 1.00 94.19 204 GLU A N 1
ATOM 1539 C CA . GLU A 1 204 ? -3.019 -13.309 -11.746 1.00 94.19 204 GLU A CA 1
ATOM 1540 C C . GLU A 1 204 ? -2.471 -14.139 -10.567 1.00 94.19 204 GLU A C 1
ATOM 1542 O O . GLU A 1 204 ? -1.274 -14.419 -10.463 1.00 94.19 204 GLU A O 1
ATOM 1547 N N . ASN A 1 205 ? -3.359 -14.538 -9.647 1.00 94.19 205 ASN A N 1
ATOM 1548 C CA . ASN A 1 205 ? -3.044 -15.303 -8.434 1.00 94.19 205 ASN A CA 1
ATOM 1549 C C . ASN A 1 205 ? -1.922 -14.676 -7.585 1.00 94.19 205 ASN A C 1
ATOM 1551 O O . ASN A 1 205 ? -1.087 -15.398 -7.043 1.00 94.19 205 ASN A O 1
ATOM 1555 N N . TRP A 1 206 ? -1.878 -13.342 -7.502 1.00 94.81 206 TRP A N 1
ATOM 1556 C CA . TRP A 1 206 ? -0.874 -12.552 -6.780 1.00 94.81 206 TRP A CA 1
ATOM 1557 C C . TRP A 1 206 ? 0.573 -12.698 -7.284 1.00 94.81 206 TRP A C 1
ATOM 1559 O O . TRP A 1 206 ? 1.453 -12.007 -6.783 1.00 94.81 206 TRP A O 1
ATOM 1569 N N . GLY A 1 207 ? 0.846 -13.564 -8.265 1.00 90.06 207 GLY A N 1
ATOM 1570 C CA . GLY A 1 207 ? 2.200 -13.858 -8.752 1.00 90.06 207 GLY A CA 1
ATOM 1571 C C . GLY A 1 207 ? 2.638 -13.031 -9.963 1.00 90.06 207 GLY A C 1
ATOM 1572 O O . GLY A 1 207 ? 3.763 -13.185 -10.435 1.00 90.06 207 GLY A O 1
ATOM 1573 N N . ALA A 1 208 ? 1.753 -12.195 -10.510 1.00 93.81 208 ALA A N 1
ATOM 1574 C CA . ALA A 1 208 ? 2.051 -11.305 -11.625 1.00 93.81 208 ALA A CA 1
ATOM 1575 C C . ALA A 1 208 ? 1.083 -10.109 -11.669 1.00 93.81 208 ALA A C 1
ATOM 1577 O O . ALA A 1 208 ? 0.205 -9.952 -10.822 1.00 93.81 208 ALA A O 1
ATOM 1578 N N . GLY A 1 209 ? 1.269 -9.254 -12.675 1.00 93.38 209 GLY A N 1
ATOM 1579 C CA . GLY A 1 209 ? 0.492 -8.039 -12.891 1.00 93.38 209 GLY A CA 1
ATOM 1580 C C . GLY A 1 209 ? 1.365 -6.882 -13.364 1.00 93.38 209 GLY A C 1
ATOM 1581 O O . GLY A 1 209 ? 2.590 -6.980 -13.432 1.00 93.38 209 GLY A O 1
ATOM 1582 N N . TYR A 1 210 ? 0.724 -5.781 -13.722 1.00 94.75 210 TYR A N 1
ATOM 1583 C CA . TYR A 1 210 ? 1.355 -4.499 -14.007 1.00 94.75 210 TYR A CA 1
ATOM 1584 C C . TYR A 1 210 ? 0.303 -3.391 -13.908 1.00 94.75 210 TYR A C 1
ATOM 1586 O O . TYR A 1 210 ? -0.871 -3.625 -13.624 1.00 94.75 210 TYR A O 1
ATOM 1594 N N . THR A 1 211 ? 0.700 -2.151 -14.164 1.00 94.19 211 THR A N 1
ATOM 1595 C CA . THR A 1 211 ? -0.189 -0.992 -14.046 1.00 94.19 211 THR A CA 1
ATOM 1596 C C . THR A 1 211 ? -1.454 -1.110 -14.918 1.00 94.19 211 THR A C 1
ATOM 1598 O O . THR A 1 211 ? -2.529 -0.656 -14.527 1.00 94.19 211 THR A O 1
ATOM 1601 N N . GLY A 1 212 ? -1.372 -1.798 -16.063 1.00 93.25 212 GLY A N 1
ATOM 1602 C CA . GLY A 1 212 ? -2.521 -2.075 -16.929 1.00 93.25 212 GLY A CA 1
ATOM 1603 C C . GLY A 1 212 ? -3.520 -3.077 -16.347 1.00 93.25 212 GLY A C 1
ATOM 1604 O O . GLY A 1 212 ? -4.718 -2.804 -16.391 1.00 93.25 212 GLY A O 1
ATOM 1605 N N . THR A 1 213 ? -3.069 -4.186 -15.745 1.00 94.12 213 THR A N 1
ATOM 1606 C CA . THR A 1 213 ? -3.989 -5.136 -15.087 1.00 94.12 213 THR A CA 1
ATOM 1607 C C . THR A 1 213 ? -4.682 -4.484 -13.901 1.00 94.12 213 THR A C 1
ATOM 1609 O O . THR A 1 213 ? -5.891 -4.629 -13.760 1.00 94.12 213 THR A O 1
ATOM 1612 N N . LEU A 1 214 ? -3.960 -3.682 -13.115 1.00 95.62 214 LEU A N 1
ATOM 1613 C CA . LEU A 1 214 ? -4.547 -2.900 -12.026 1.00 95.62 214 LEU A CA 1
ATOM 1614 C C . LEU A 1 214 ? -5.649 -1.960 -12.550 1.00 95.62 214 LEU A C 1
ATOM 1616 O O . LEU A 1 214 ? -6.779 -1.978 -12.070 1.00 95.62 214 LEU A O 1
ATOM 1620 N N . LYS A 1 215 ? -5.377 -1.178 -13.602 1.00 93.81 215 LYS A N 1
ATOM 1621 C CA . LYS A 1 215 ? -6.380 -0.286 -14.215 1.00 93.81 215 LYS A CA 1
ATOM 1622 C C . LYS A 1 215 ? -7.687 -1.010 -14.569 1.00 93.81 215 LYS A C 1
ATOM 1624 O O . LYS A 1 215 ? -8.767 -0.428 -14.452 1.00 93.81 215 LYS A O 1
ATOM 1629 N N . GLU A 1 216 ? -7.595 -2.253 -15.026 1.00 93.50 216 GLU A N 1
ATOM 1630 C CA . GLU A 1 216 ? -8.743 -3.055 -15.447 1.00 93.50 216 GLU A CA 1
ATOM 1631 C C . GLU A 1 216 ? -9.613 -3.585 -14.294 1.00 93.50 216 GLU A C 1
ATOM 1633 O O . GLU A 1 216 ? -10.716 -4.077 -14.553 1.00 93.50 216 GLU A O 1
ATOM 1638 N N . HIS A 1 217 ? -9.155 -3.459 -13.046 1.00 92.38 217 HIS A N 1
ATOM 1639 C CA . HIS A 1 217 ? -9.836 -3.917 -11.835 1.00 92.38 217 HIS A CA 1
ATOM 1640 C C . HIS A 1 217 ? -10.236 -2.743 -10.924 1.00 92.38 217 HIS A C 1
ATOM 1642 O O . HIS A 1 217 ? -9.933 -1.577 -11.197 1.00 92.38 217 HIS A O 1
ATOM 1648 N N . GLY A 1 218 ? -11.020 -3.035 -9.882 1.00 91.81 218 GLY A N 1
ATOM 1649 C CA . GLY A 1 218 ? -11.622 -2.028 -9.002 1.00 91.81 218 GLY A CA 1
ATOM 1650 C C . GLY A 1 218 ? -12.776 -1.240 -9.641 1.00 91.81 218 GLY A C 1
ATOM 1651 O O . GLY A 1 218 ? -13.309 -1.600 -10.694 1.00 91.81 218 GLY A O 1
ATOM 1652 N N . VAL A 1 219 ? -13.166 -0.143 -8.997 1.00 93.00 219 VAL A N 1
ATOM 1653 C CA . VAL A 1 219 ? -14.160 0.830 -9.477 1.00 93.00 219 VAL A CA 1
ATOM 1654 C C . VAL A 1 219 ? -13.528 2.214 -9.608 1.00 93.00 219 VAL A C 1
ATOM 1656 O O . VAL A 1 219 ? -12.459 2.465 -9.059 1.00 93.00 219 VAL A O 1
ATOM 1659 N N . ASP A 1 220 ? -14.149 3.106 -10.375 1.00 94.06 220 ASP A N 1
ATOM 1660 C CA . ASP A 1 220 ? -13.679 4.488 -10.498 1.00 94.06 220 ASP A CA 1
ATOM 1661 C C . ASP A 1 220 ? -13.791 5.207 -9.143 1.00 94.06 220 ASP A C 1
ATOM 1663 O O . ASP A 1 220 ? -14.850 5.185 -8.514 1.00 94.06 220 ASP A O 1
ATOM 1667 N N . ALA A 1 221 ? -12.688 5.800 -8.683 1.00 94.25 221 ALA A N 1
ATOM 1668 C CA . ALA A 1 221 ? -12.636 6.588 -7.452 1.00 94.25 221 ALA A CA 1
ATOM 1669 C C . ALA A 1 221 ? -12.705 8.103 -7.721 1.00 94.25 221 ALA A C 1
ATOM 1671 O O . ALA A 1 221 ? -12.703 8.894 -6.780 1.00 94.25 221 ALA A O 1
ATOM 1672 N N . GLY A 1 222 ? -12.759 8.511 -8.993 1.00 92.62 222 GLY A N 1
ATOM 1673 C CA . GLY A 1 222 ? -12.615 9.898 -9.405 1.00 92.62 222 GLY A CA 1
ATOM 1674 C C . GLY A 1 222 ? -11.194 10.427 -9.196 1.00 92.62 222 GLY A C 1
ATOM 1675 O O . GLY A 1 222 ? -10.245 9.686 -8.938 1.00 92.62 222 GLY A O 1
ATOM 1676 N N . THR A 1 223 ? -11.043 11.741 -9.337 1.00 94.56 223 THR A N 1
ATOM 1677 C CA . THR A 1 223 ? -9.766 12.461 -9.164 1.00 94.56 223 THR A CA 1
ATOM 1678 C C . THR A 1 223 ? -9.846 13.567 -8.115 1.00 94.56 223 THR A C 1
ATOM 1680 O O . THR A 1 223 ? -8.842 14.210 -7.812 1.00 94.56 223 THR A O 1
ATOM 1683 N N . ASN A 1 224 ? -11.031 13.796 -7.544 1.00 93.25 224 ASN A N 1
ATOM 1684 C CA . ASN A 1 224 ? -11.226 14.755 -6.471 1.00 93.25 224 ASN A CA 1
ATOM 1685 C C . ASN A 1 224 ? -10.729 14.142 -5.152 1.00 93.25 224 ASN A C 1
ATOM 1687 O O . ASN A 1 224 ? -11.284 13.139 -4.703 1.00 93.25 224 ASN A O 1
ATOM 1691 N N . PRO A 1 225 ? -9.725 14.732 -4.490 1.00 88.88 225 PRO A N 1
ATOM 1692 C CA . PRO A 1 225 ? -9.131 14.132 -3.303 1.00 88.88 225 PRO A CA 1
ATOM 1693 C C . PRO A 1 225 ? -10.090 14.046 -2.111 1.00 88.88 225 PRO A C 1
ATOM 1695 O O . PRO A 1 225 ? -9.869 13.225 -1.226 1.00 88.88 225 PRO A O 1
ATOM 1698 N N . ALA A 1 226 ? -11.162 14.848 -2.090 1.00 92.31 226 ALA A N 1
ATOM 1699 C CA . ALA A 1 226 ? -12.213 14.738 -1.078 1.00 92.31 226 ALA A CA 1
ATOM 1700 C C . ALA A 1 226 ? -12.995 13.413 -1.169 1.00 92.31 226 ALA A C 1
ATOM 1702 O O . ALA A 1 226 ? -13.567 12.975 -0.173 1.00 92.31 226 ALA A O 1
ATOM 1703 N N . ASP A 1 227 ? -12.999 12.782 -2.346 1.00 93.31 227 ASP A N 1
ATOM 1704 C CA . ASP A 1 227 ? -13.679 11.513 -2.605 1.00 93.31 227 ASP A CA 1
ATOM 1705 C C . ASP A 1 227 ? -12.734 10.308 -2.468 1.00 93.31 227 ASP A C 1
ATOM 1707 O O . ASP A 1 227 ? -13.207 9.171 -2.371 1.00 93.31 227 ASP A O 1
ATOM 1711 N N . LEU A 1 228 ? -11.415 10.542 -2.439 1.00 96.19 228 LEU A N 1
ATOM 1712 C CA . LEU A 1 228 ? -10.394 9.504 -2.308 1.00 96.19 228 LEU A CA 1
ATOM 1713 C C . LEU A 1 228 ? -10.299 8.980 -0.874 1.00 96.19 228 LEU A C 1
ATOM 1715 O O . LEU A 1 228 ? -10.389 9.717 0.109 1.00 96.19 228 LEU A O 1
ATOM 1719 N N . LYS A 1 229 ? -10.053 7.678 -0.760 1.00 96.25 229 LYS A N 1
ATOM 1720 C CA . LYS A 1 229 ? -9.896 6.962 0.504 1.00 96.25 229 LYS A CA 1
ATOM 1721 C C . LYS A 1 229 ? -8.557 6.248 0.528 1.00 96.25 229 LYS A C 1
ATOM 1723 O O . LYS A 1 229 ? -8.030 5.850 -0.508 1.00 96.25 229 LYS A O 1
ATOM 1728 N N . VAL A 1 230 ? -8.002 6.080 1.726 1.00 96.56 230 VAL A N 1
ATOM 1729 C CA . VAL A 1 230 ? -6.773 5.300 1.922 1.00 96.56 230 VAL A CA 1
ATOM 1730 C C . VAL A 1 230 ? -6.914 3.941 1.233 1.00 96.56 230 VAL A C 1
ATOM 1732 O O . VAL A 1 230 ? -7.934 3.271 1.392 1.00 96.56 230 VAL A O 1
ATOM 1735 N N . GLY A 1 231 ? -5.897 3.544 0.473 1.00 97.12 231 GLY A N 1
ATOM 1736 C CA . GLY A 1 231 ? -5.902 2.311 -0.309 1.00 97.12 231 GLY A CA 1
ATOM 1737 C C . GLY A 1 231 ? -6.318 2.485 -1.769 1.00 97.12 231 GLY A C 1
ATOM 1738 O O . GLY A 1 231 ? -5.981 1.617 -2.576 1.00 97.12 231 GLY A O 1
ATOM 1739 N N . ASP A 1 232 ? -6.983 3.583 -2.142 1.00 98.00 232 ASP A N 1
ATOM 1740 C CA . ASP A 1 232 ? -7.245 3.880 -3.553 1.00 98.00 232 ASP A CA 1
ATOM 1741 C C . ASP A 1 232 ? -5.916 3.999 -4.316 1.00 98.00 232 ASP A C 1
ATOM 1743 O O . ASP A 1 232 ? -4.929 4.532 -3.805 1.00 98.00 232 ASP A O 1
ATOM 1747 N N . LEU A 1 233 ? -5.877 3.488 -5.545 1.00 98.25 233 LEU A N 1
ATOM 1748 C CA . LEU A 1 233 ? -4.699 3.555 -6.403 1.00 98.25 233 LEU A CA 1
ATOM 1749 C C . LEU A 1 233 ? -4.856 4.689 -7.404 1.00 98.25 233 LEU A C 1
ATOM 1751 O O . LEU A 1 233 ? -5.809 4.690 -8.178 1.00 98.25 233 LEU A O 1
ATOM 1755 N N . CYS A 1 234 ? -3.920 5.628 -7.417 1.00 98.31 234 CYS A N 1
ATOM 1756 C CA . CYS A 1 234 ? -3.911 6.744 -8.349 1.00 98.31 234 CYS A CA 1
ATOM 1757 C C . CYS A 1 234 ? -2.896 6.507 -9.464 1.00 98.31 234 CYS A C 1
ATOM 1759 O O . CYS A 1 234 ? -1.750 6.139 -9.208 1.00 98.31 234 CYS A O 1
ATOM 1761 N N . PHE A 1 235 ? -3.351 6.694 -10.699 1.00 97.94 235 PHE A N 1
ATOM 1762 C CA . PHE A 1 235 ? -2.638 6.370 -11.925 1.00 97.94 235 PHE A CA 1
ATOM 1763 C C . PHE A 1 235 ? -2.186 7.648 -12.622 1.00 97.94 235 PHE A C 1
ATOM 1765 O O . PHE A 1 235 ? -2.955 8.602 -12.740 1.00 97.94 235 PHE A O 1
ATOM 1772 N N . TYR A 1 236 ? -0.942 7.664 -13.092 1.00 96.00 236 TYR A N 1
ATOM 1773 C CA . TYR A 1 236 ? -0.289 8.863 -13.608 1.00 96.00 236 TYR A CA 1
ATOM 1774 C C . TYR A 1 236 ? 0.185 8.698 -15.051 1.00 96.00 236 TYR A C 1
ATOM 1776 O O . TYR A 1 236 ? 0.539 7.596 -15.486 1.00 96.00 236 TYR A O 1
ATOM 1784 N N . TYR A 1 237 ? 0.276 9.852 -15.718 1.00 93.00 237 TYR A N 1
ATOM 1785 C CA . TYR A 1 237 ? 0.669 10.054 -17.114 1.00 93.00 237 TYR A CA 1
ATOM 1786 C C . TYR A 1 237 ? -0.364 9.559 -18.139 1.00 93.00 237 TYR A C 1
ATOM 1788 O O . TYR A 1 237 ? -1.259 8.782 -17.820 1.00 93.00 237 TYR A O 1
ATOM 1796 N N . HIS A 1 238 ? -0.260 10.065 -19.374 1.00 83.12 238 HIS A N 1
ATOM 1797 C CA . HIS A 1 238 ? -1.079 9.626 -20.505 1.00 83.12 238 HIS A CA 1
ATOM 1798 C C . HIS A 1 238 ? -0.191 9.394 -21.752 1.00 83.12 238 HIS A C 1
ATOM 1800 O O . HIS A 1 238 ? 0.385 10.369 -22.245 1.00 83.12 238 HIS A O 1
ATOM 1806 N N . PRO A 1 239 ? -0.078 8.158 -22.285 1.00 85.12 239 PRO A N 1
ATOM 1807 C CA . PRO A 1 239 ? -0.656 6.931 -21.737 1.00 85.12 239 PRO A CA 1
ATOM 1808 C C . PRO A 1 239 ? -0.176 6.650 -20.303 1.00 85.12 239 PRO A C 1
ATOM 1810 O O . PRO A 1 239 ? 0.816 7.205 -19.840 1.00 85.12 239 PRO A O 1
ATOM 1813 N N . MET A 1 240 ? -0.969 5.885 -19.558 1.00 89.06 240 MET A N 1
ATOM 1814 C CA . MET A 1 240 ? -0.716 5.599 -18.147 1.00 89.06 240 MET A CA 1
ATOM 1815 C C . MET A 1 240 ? 0.460 4.628 -18.013 1.00 89.06 240 MET A C 1
ATOM 1817 O O . MET A 1 240 ? 0.432 3.559 -18.621 1.00 89.06 240 MET A O 1
ATOM 1821 N N . HIS A 1 241 ? 1.456 4.991 -17.198 1.00 90.56 241 HIS A N 1
ATOM 1822 C CA . HIS A 1 241 ? 2.655 4.168 -16.955 1.00 90.56 241 HIS A CA 1
ATOM 1823 C C . HIS A 1 241 ? 3.005 4.014 -15.471 1.00 90.56 241 HIS A C 1
ATOM 1825 O O . HIS A 1 241 ? 3.873 3.221 -15.124 1.00 90.56 241 HIS A O 1
ATOM 1831 N N . HIS A 1 242 ? 2.336 4.741 -14.571 1.00 96.75 242 HIS A N 1
ATOM 1832 C CA . HIS A 1 242 ? 2.710 4.765 -13.157 1.00 96.75 242 HIS A CA 1
ATOM 1833 C C . HIS A 1 242 ? 1.496 4.692 -12.231 1.00 96.75 242 HIS A C 1
ATOM 1835 O O . HIS A 1 242 ? 0.427 5.206 -12.561 1.00 96.75 242 HIS A O 1
ATOM 1841 N N . VAL A 1 243 ? 1.669 4.082 -11.058 1.00 98.25 243 VAL A N 1
ATOM 1842 C CA . VAL A 1 243 ? 0.645 3.983 -10.009 1.00 98.25 243 VAL A CA 1
ATOM 1843 C C . VAL A 1 243 ? 1.239 4.249 -8.629 1.00 98.25 243 VAL A C 1
ATOM 1845 O O . VAL A 1 243 ? 2.373 3.875 -8.336 1.00 98.25 243 VAL A O 1
ATOM 1848 N N . ALA A 1 244 ? 0.461 4.899 -7.771 1.00 98.50 244 ALA A N 1
ATOM 1849 C CA . ALA A 1 244 ? 0.778 5.109 -6.363 1.00 98.50 244 ALA A CA 1
ATOM 1850 C C . ALA A 1 244 ? -0.456 4.826 -5.498 1.00 98.50 244 ALA A C 1
ATOM 1852 O O . ALA A 1 244 ? -1.587 4.939 -5.971 1.00 98.50 244 ALA A O 1
ATOM 1853 N N . ILE A 1 245 ? -0.251 4.482 -4.228 1.00 98.62 245 ILE A N 1
ATOM 1854 C CA . ILE A 1 245 ? -1.346 4.254 -3.277 1.00 98.62 245 ILE A CA 1
ATOM 1855 C C . ILE A 1 245 ? -1.648 5.540 -2.507 1.00 98.62 245 ILE A C 1
ATOM 1857 O O . ILE A 1 245 ? -0.745 6.168 -1.952 1.00 98.62 245 ILE A O 1
ATOM 1861 N N . TYR A 1 246 ? -2.915 5.945 -2.473 1.00 98.19 246 TYR A N 1
ATOM 1862 C CA . TYR A 1 246 ? -3.388 7.066 -1.668 1.00 98.19 246 TYR A CA 1
ATOM 1863 C C . TYR A 1 246 ? -3.402 6.684 -0.191 1.00 98.19 246 TYR A C 1
ATOM 1865 O O . TYR A 1 246 ? -3.916 5.632 0.193 1.00 98.19 246 TYR A O 1
ATOM 1873 N N . VAL A 1 247 ? -2.839 7.551 0.647 1.00 95.62 247 VAL A N 1
ATOM 1874 C CA . VAL A 1 247 ? -2.639 7.300 2.085 1.00 95.62 247 VAL A CA 1
ATOM 1875 C C . VAL A 1 247 ? -3.302 8.362 2.965 1.00 95.62 247 VAL A C 1
ATOM 1877 O O . VAL A 1 247 ? -3.027 8.432 4.158 1.00 95.62 247 VAL A O 1
ATOM 1880 N N . GLY A 1 248 ? -4.237 9.133 2.401 1.00 91.38 248 GLY A N 1
ATOM 1881 C CA . GLY A 1 248 ? -4.940 10.205 3.107 1.00 91.38 248 GLY A CA 1
ATOM 1882 C C . GLY A 1 248 ? -4.212 11.543 3.012 1.00 91.38 248 GLY A C 1
ATOM 1883 O O . GLY A 1 248 ? -3.138 11.639 2.424 1.00 91.38 248 GLY A O 1
ATOM 1884 N N . ASP A 1 249 ? -4.830 12.594 3.551 1.00 89.12 249 ASP A N 1
ATOM 1885 C CA . ASP A 1 249 ? -4.254 13.943 3.658 1.00 89.12 249 ASP A CA 1
ATOM 1886 C C . ASP A 1 249 ? -3.671 14.511 2.351 1.00 89.12 249 ASP A C 1
ATOM 1888 O O . ASP A 1 249 ? -2.672 15.231 2.360 1.00 89.12 249 ASP A O 1
ATOM 1892 N N . ASN A 1 250 ? -4.304 14.217 1.207 1.00 92.25 250 ASN A N 1
ATOM 1893 C CA . ASN A 1 250 ? -3.814 14.596 -0.123 1.00 92.25 250 ASN A CA 1
ATOM 1894 C C . ASN A 1 250 ? -2.414 14.037 -0.439 1.00 92.25 250 ASN A C 1
ATOM 1896 O O . ASN A 1 250 ? -1.665 14.663 -1.194 1.00 92.25 250 ASN A O 1
ATOM 1900 N N . LYS A 1 251 ? -2.034 12.887 0.129 1.00 94.31 251 LYS A N 1
ATOM 1901 C CA . LYS A 1 251 ? -0.720 12.263 -0.051 1.00 94.31 251 LYS A CA 1
ATOM 1902 C C . LYS A 1 251 ? -0.818 10.843 -0.613 1.00 94.31 251 LYS A C 1
ATOM 1904 O O . LYS A 1 251 ? -1.816 10.139 -0.447 1.00 94.31 251 LYS A O 1
ATOM 1909 N N . VAL A 1 252 ? 0.253 10.427 -1.283 1.00 97.56 252 VAL A N 1
ATOM 1910 C CA . VAL A 1 252 ? 0.453 9.075 -1.820 1.00 97.56 252 VAL A CA 1
ATOM 1911 C C . VAL A 1 252 ? 1.818 8.531 -1.414 1.00 97.56 252 VAL A C 1
ATOM 1913 O O . VAL A 1 252 ? 2.774 9.299 -1.276 1.00 97.56 252 VAL A O 1
ATOM 1916 N N . VAL A 1 253 ? 1.922 7.208 -1.289 1.00 96.94 253 VAL A N 1
ATOM 1917 C CA . VAL A 1 253 ? 3.207 6.494 -1.301 1.00 96.94 253 VAL A CA 1
ATOM 1918 C C . VAL A 1 253 ? 3.436 5.944 -2.706 1.00 96.94 253 VAL A C 1
ATOM 1920 O O . VAL A 1 253 ? 2.566 5.284 -3.275 1.00 96.94 253 VAL A O 1
ATOM 1923 N N . SER A 1 254 ? 4.594 6.257 -3.281 1.00 96.94 254 SER A N 1
ATOM 1924 C CA . SER A 1 254 ? 4.908 6.025 -4.691 1.00 96.94 254 SER A CA 1
ATOM 1925 C C . SER A 1 254 ? 6.295 5.419 -4.844 1.00 96.94 254 SER A C 1
ATOM 1927 O O . SER A 1 254 ? 7.272 6.007 -4.391 1.00 96.94 254 SER A O 1
ATOM 1929 N N . HIS A 1 255 ? 6.395 4.291 -5.542 1.00 96.06 255 HIS A N 1
ATOM 1930 C CA . HIS A 1 255 ? 7.676 3.688 -5.904 1.00 96.06 255 HIS A CA 1
ATOM 1931 C C . HIS A 1 255 ? 7.857 3.686 -7.425 1.00 96.06 255 HIS A C 1
ATOM 1933 O O . HIS A 1 255 ? 7.943 2.649 -8.069 1.00 96.06 255 HIS A O 1
ATOM 1939 N N . GLY A 1 256 ? 7.823 4.878 -8.024 1.00 91.94 256 GLY A N 1
ATOM 1940 C CA . GLY A 1 256 ? 8.095 5.059 -9.458 1.00 91.94 256 GLY A CA 1
ATOM 1941 C C . GLY A 1 256 ? 9.583 5.171 -9.788 1.00 91.94 256 GLY A C 1
ATOM 1942 O O . GLY A 1 256 ? 9.959 5.121 -10.951 1.00 91.94 256 GLY A O 1
ATOM 1943 N N . MET A 1 257 ? 10.417 5.374 -8.771 1.00 91.06 257 MET A N 1
ATOM 1944 C CA . MET A 1 257 ? 11.870 5.469 -8.850 1.00 91.06 257 MET A CA 1
ATOM 1945 C C . MET A 1 257 ? 12.459 5.333 -7.443 1.00 91.06 257 MET A C 1
ATOM 1947 O O . MET A 1 257 ? 11.721 5.437 -6.462 1.00 91.06 257 MET A O 1
ATOM 1951 N N . ASP A 1 258 ? 13.781 5.187 -7.353 1.00 89.06 258 ASP A N 1
ATOM 1952 C CA . ASP A 1 258 ? 14.487 5.225 -6.074 1.00 89.06 258 ASP A CA 1
ATOM 1953 C C . ASP A 1 258 ? 14.722 6.657 -5.565 1.00 89.06 258 ASP A C 1
ATOM 1955 O O . ASP A 1 258 ? 15.145 7.531 -6.336 1.00 89.06 258 ASP A O 1
ATOM 1959 N N . PRO A 1 259 ? 14.575 6.893 -4.249 1.00 92.00 259 PRO A N 1
ATOM 1960 C CA . PRO A 1 259 ? 13.928 6.015 -3.265 1.00 92.00 259 PRO A CA 1
ATOM 1961 C C . PRO A 1 259 ? 12.392 6.091 -3.366 1.00 92.00 259 PRO A C 1
ATOM 1963 O O . PRO A 1 259 ? 11.857 7.049 -3.929 1.00 92.00 259 PRO A O 1
ATOM 1966 N N . VAL A 1 260 ? 11.679 5.157 -2.720 1.00 92.38 260 VAL A N 1
ATOM 1967 C CA . VAL A 1 260 ? 10.222 5.272 -2.499 1.00 92.38 260 VAL A CA 1
ATOM 1968 C C . VAL A 1 260 ? 9.885 6.653 -1.932 1.00 92.38 260 VAL A C 1
ATOM 1970 O O . VAL A 1 260 ? 10.489 7.117 -0.960 1.00 92.38 260 VAL A O 1
ATOM 1973 N N . GLY A 1 261 ? 8.890 7.301 -2.522 1.00 90.19 261 GLY A N 1
ATOM 1974 C CA . GLY A 1 261 ? 8.472 8.647 -2.181 1.00 90.19 261 GLY A CA 1
ATOM 1975 C C . GLY A 1 261 ? 7.150 8.734 -1.429 1.00 90.19 261 GLY A C 1
ATOM 1976 O O . GLY A 1 261 ? 6.268 7.887 -1.571 1.00 90.19 261 GLY A O 1
ATOM 1977 N N . TYR A 1 262 ? 7.011 9.819 -0.668 1.00 91.81 262 TYR A N 1
ATOM 1978 C CA . TYR A 1 262 ? 5.783 10.247 -0.003 1.00 91.81 262 TYR A CA 1
ATOM 1979 C C . TYR A 1 262 ? 5.439 11.657 -0.486 1.00 91.81 262 TYR A C 1
ATOM 1981 O O . TYR A 1 262 ? 6.069 12.639 -0.086 1.00 91.81 262 TYR A O 1
ATOM 1989 N N . TYR A 1 263 ? 4.479 11.759 -1.402 1.00 91.00 263 TYR A N 1
ATOM 1990 C CA . TYR A 1 263 ? 4.255 12.970 -2.197 1.00 91.00 263 TYR A CA 1
ATOM 1991 C C . TYR A 1 263 ? 2.824 13.477 -2.091 1.00 91.00 263 TYR A C 1
ATOM 1993 O O . TYR A 1 263 ? 1.925 12.728 -1.723 1.00 91.00 263 TYR A O 1
ATOM 2001 N N . ALA A 1 264 ? 2.601 14.748 -2.450 1.00 92.81 264 ALA A N 1
ATOM 2002 C CA . ALA A 1 264 ? 1.257 15.235 -2.779 1.00 92.81 264 ALA A CA 1
ATOM 2003 C C . ALA A 1 264 ? 0.616 14.315 -3.827 1.00 92.81 264 ALA A C 1
ATOM 2005 O O . ALA A 1 264 ? 1.294 13.924 -4.766 1.00 92.81 264 ALA A O 1
ATOM 2006 N N . TYR A 1 265 ? -0.666 13.968 -3.705 1.00 93.44 265 TYR A N 1
ATOM 2007 C CA . TYR A 1 265 ? -1.317 13.010 -4.612 1.00 93.44 265 TYR A CA 1
ATOM 2008 C C . TYR A 1 265 ? -1.292 13.456 -6.085 1.00 93.44 265 TYR A C 1
ATOM 2010 O O . TYR A 1 265 ? -1.395 12.622 -6.976 1.00 93.44 265 TYR A O 1
ATOM 2018 N N . ASN A 1 266 ? -1.111 14.750 -6.351 1.00 93.06 266 ASN A N 1
ATOM 2019 C CA . ASN A 1 266 ? -1.005 15.358 -7.676 1.00 93.06 266 ASN A CA 1
ATOM 2020 C C . ASN A 1 266 ? 0.439 15.758 -8.051 1.00 93.06 266 ASN A C 1
ATOM 2022 O O . ASN A 1 266 ? 0.636 16.665 -8.857 1.00 93.06 266 ASN A O 1
ATOM 2026 N N . TYR A 1 267 ? 1.456 15.103 -7.476 1.00 93.06 267 TYR A N 1
ATOM 2027 C CA . TYR A 1 267 ? 2.875 15.370 -7.771 1.00 93.06 267 TYR A CA 1
ATOM 2028 C C . TYR A 1 267 ? 3.278 15.126 -9.238 1.00 93.06 267 TYR A C 1
ATOM 2030 O O . TYR A 1 267 ? 4.322 15.600 -9.683 1.00 93.06 267 TYR A O 1
ATOM 2038 N N . ALA A 1 268 ? 2.458 14.385 -9.981 1.00 93.44 268 ALA A N 1
ATOM 2039 C CA . ALA A 1 268 ? 2.574 14.132 -11.409 1.00 93.44 268 ALA A CA 1
ATOM 2040 C C . ALA A 1 268 ? 1.185 14.272 -12.068 1.00 93.44 268 ALA A C 1
ATOM 2042 O O . ALA A 1 268 ? 0.178 14.247 -11.352 1.00 93.44 268 ALA A O 1
ATOM 2043 N N . PRO A 1 269 ? 1.097 14.409 -13.408 1.00 94.94 269 PRO A N 1
ATOM 2044 C CA . PRO A 1 269 ? -0.180 14.432 -14.119 1.00 94.94 269 PRO A CA 1
ATOM 2045 C C . PRO A 1 269 ? -1.025 13.197 -13.786 1.00 94.94 269 PRO A C 1
ATOM 2047 O O . PRO A 1 269 ? -0.674 12.083 -14.171 1.00 94.94 269 PRO A O 1
ATOM 2050 N N . LEU A 1 270 ? -2.106 13.405 -13.037 1.00 95.38 270 LEU A N 1
ATOM 2051 C CA . LEU A 1 270 ? -3.044 12.364 -12.628 1.00 95.38 270 LEU A CA 1
ATOM 2052 C C . LEU A 1 270 ? -4.005 12.058 -13.784 1.00 95.38 270 LEU A C 1
ATOM 2054 O O . LEU A 1 270 ? -4.633 12.978 -14.303 1.00 95.38 270 LEU A O 1
ATOM 2058 N N . ASP A 1 271 ? -4.120 10.786 -14.162 1.00 95.06 271 ASP A N 1
ATOM 2059 C CA . ASP A 1 271 ? -5.070 10.316 -15.179 1.00 95.06 271 ASP A CA 1
ATOM 2060 C C . ASP A 1 271 ? -6.415 9.972 -14.510 1.00 95.06 271 ASP A C 1
ATOM 2062 O O . ASP A 1 271 ? -7.431 10.626 -14.739 1.00 95.06 271 ASP A O 1
ATOM 2066 N N . PHE A 1 272 ? -6.412 8.999 -13.594 1.00 95.94 272 PHE A N 1
ATOM 2067 C CA . PHE A 1 272 ? -7.585 8.570 -12.821 1.00 95.94 272 PHE A CA 1
ATOM 2068 C C . PHE A 1 272 ? -7.153 7.843 -11.537 1.00 95.94 272 PHE A C 1
ATOM 2070 O O . PHE A 1 272 ? -5.988 7.468 -11.395 1.00 95.94 272 PHE A O 1
ATOM 2077 N N . CYS A 1 273 ? -8.082 7.594 -10.609 1.00 97.44 273 CYS A N 1
ATOM 2078 C CA . CYS A 1 273 ? -7.851 6.692 -9.476 1.00 97.44 273 CYS A CA 1
ATOM 2079 C C . CYS A 1 273 ? -8.860 5.527 -9.480 1.00 97.44 273 CYS A C 1
ATOM 2081 O O . CYS A 1 273 ? -9.969 5.631 -10.008 1.00 97.44 273 CYS A O 1
ATOM 2083 N N . ARG A 1 274 ? -8.465 4.387 -8.905 1.00 96.75 274 ARG A N 1
ATOM 2084 C CA . ARG A 1 274 ? -9.278 3.169 -8.785 1.00 96.75 274 ARG A CA 1
ATOM 2085 C C . ARG A 1 274 ? -9.400 2.747 -7.329 1.00 96.75 274 ARG A C 1
ATOM 2087 O O . ARG A 1 274 ? -8.405 2.702 -6.609 1.00 96.75 274 ARG A O 1
ATOM 2094 N N . ARG A 1 275 ? -10.612 2.378 -6.925 1.00 96.25 275 ARG A N 1
ATOM 2095 C CA . ARG A 1 275 ? -10.936 1.852 -5.599 1.00 96.25 275 ARG A CA 1
ATOM 2096 C C . ARG A 1 275 ? -11.122 0.346 -5.654 1.00 96.25 275 ARG A C 1
ATOM 2098 O O . ARG A 1 275 ? -11.854 -0.157 -6.501 1.00 96.25 275 ARG A O 1
ATOM 2105 N N . TYR A 1 276 ? -10.489 -0.357 -4.724 1.00 94.56 276 TYR A N 1
ATOM 2106 C CA . TYR A 1 276 ? -10.572 -1.818 -4.603 1.00 94.56 276 TYR A CA 1
ATOM 2107 C C . TYR A 1 276 ? -11.277 -2.277 -3.325 1.00 94.56 276 TYR A C 1
ATOM 2109 O O . TYR A 1 276 ? -11.478 -3.470 -3.123 1.00 94.56 276 TYR A O 1
ATOM 2117 N N . LEU A 1 277 ? -11.619 -1.331 -2.451 1.00 93.19 277 LEU A N 1
ATOM 2118 C CA . LEU A 1 277 ? -12.243 -1.572 -1.161 1.00 93.19 277 LEU A CA 1
ATOM 2119 C C . LEU A 1 277 ? -13.447 -0.645 -1.020 1.00 93.19 277 LEU A C 1
ATOM 2121 O O . LEU A 1 277 ? -13.257 0.575 -0.997 1.00 93.19 277 LEU A O 1
ATOM 2125 N N . ASP A 1 278 ? -14.642 -1.207 -0.867 1.00 81.69 278 ASP A N 1
ATOM 2126 C CA . ASP A 1 278 ? -15.852 -0.450 -0.524 1.00 81.69 278 ASP A CA 1
ATOM 2127 C C . ASP A 1 278 ? -15.995 -0.272 0.986 1.00 81.69 278 ASP A C 1
ATOM 2129 O O . ASP A 1 278 ? -15.998 -1.302 1.703 1.00 81.69 278 ASP A O 1
#

Radius of gyration: 20.76 Å; chains: 1; bounding box: 57×57×68 Å

Sequence (278 aa):
MRAVSAVAVAVAVLVAFAGAADATATCDFTAAVGKCASSGRQTRCGQWRCLAKECPTEITMSKAIEVCASPAKNEPLYPNDVAAEGNARKYNSDGDDTYARPASSSVSIKKTPLLGTPRVESSCLNVSANWNVENIRAMLYSFSMDVYAGRYHETYSENMTLRWVGIHDHICAPNVPRYSDCSSTVTWLYWNLFGNGVDFMNGENWGAGYTGTLKEHGVDAGTNPADLKVGDLCFYYHPMHHVAIYVGDNKVVSHGMDPVGYYAYNYAPLDFCRRYLD

Foldseek 3Di:
DDDDDDDDDDPPPPPPPDDDPDPQPPQPLLVQLVCQVPVPLFWLLSSLVSSCVRRVDPQSVVQNCVLCVDPSGPQGLDDPCQPPLPPPPPDPPPPPPVPPDPPDDDPPPVQDAPPAADFFDAPLRNDTGDDDLSNLLSQLLSCLSLLSSCQVQAFEDPPLVQQQCCLVVVPEPNGDRNYHAQASSLLSSVCRGALVHQDQQQNPSSSDHAPVSNVSHAAFQFDPLVSDGRSKWWFADVVTHGIWTDNDPQWTFGRNGGGTDIHRVPSGHTDTIGDNGD

pLDDT: mean 78.53, std 21.99, range [31.88, 98.62]

Organism: Neobodo designis (NCBI:txid312471)

InterPro domains:
  IPR000064 Endopeptidase, NLPC/P60 domain [PF00877] (178-259)
  IPR038765 Papain-like cysteine peptidase superfamily [SSF54001] (171-274)